Protein AF-A0A944HRE0-F1 (afdb_monomer)

pLDDT: mean 71.0, std 16.86, range [26.81, 96.88]

Structure (mmCIF, N/CA/C/O backbone):
data_AF-A0A944HRE0-F1
#
_entry.id   AF-A0A944HRE0-F1
#
loop_
_atom_site.group_PDB
_atom_site.id
_atom_site.type_symbol
_atom_site.label_atom_id
_atom_site.label_alt_id
_atom_site.label_comp_id
_atom_site.label_asym_id
_atom_site.label_entity_id
_atom_site.label_seq_id
_atom_site.pdbx_PDB_ins_code
_atom_site.Cartn_x
_atom_site.Cartn_y
_atom_site.Cartn_z
_atom_site.occupancy
_atom_site.B_iso_or_equiv
_atom_site.auth_seq_id
_atom_site.auth_comp_id
_atom_site.auth_asym_id
_atom_site.auth_atom_id
_atom_site.pdbx_PDB_model_num
ATOM 1 N N . MET A 1 1 ? 37.072 -4.466 -22.090 1.00 56.34 1 MET A N 1
ATOM 2 C CA . MET A 1 1 ? 36.553 -3.350 -21.270 1.00 56.34 1 MET A CA 1
ATOM 3 C C . MET A 1 1 ? 35.352 -2.729 -21.984 1.00 56.34 1 MET A C 1
ATOM 5 O O . MET A 1 1 ? 35.474 -1.641 -22.518 1.00 56.34 1 MET A O 1
ATOM 9 N N . GLY A 1 2 ? 34.233 -3.455 -22.086 1.00 72.38 2 GLY A N 1
ATOM 10 C CA . GLY A 1 2 ? 32.986 -2.942 -22.692 1.00 72.38 2 GLY A CA 1
ATOM 11 C C . GLY A 1 2 ? 31.788 -2.997 -21.738 1.00 72.38 2 GLY A C 1
ATOM 12 O O . GLY A 1 2 ? 30.702 -2.537 -22.056 1.00 72.38 2 GLY A O 1
ATOM 13 N N . ILE A 1 3 ? 31.982 -3.564 -20.543 1.00 83.62 3 ILE A N 1
ATOM 14 C CA . ILE A 1 3 ? 30.885 -3.816 -19.608 1.00 83.62 3 ILE A CA 1
ATOM 15 C C . ILE A 1 3 ? 30.462 -2.508 -18.929 1.00 83.62 3 ILE A C 1
ATOM 17 O O . ILE A 1 3 ? 29.269 -2.282 -18.754 1.00 83.62 3 ILE A O 1
ATOM 21 N N . GLU A 1 4 ? 31.402 -1.616 -18.587 1.00 89.75 4 GLU A N 1
ATOM 22 C CA . GLU A 1 4 ? 31.045 -0.321 -17.994 1.00 89.75 4 GLU A CA 1
ATOM 23 C C . GLU A 1 4 ? 30.346 0.603 -19.003 1.00 89.75 4 GLU A C 1
ATOM 25 O O . GLU A 1 4 ? 29.403 1.306 -18.646 1.00 89.75 4 GLU A O 1
ATOM 30 N N . SER A 1 5 ? 30.768 0.590 -20.271 1.00 90.12 5 SER A N 1
ATOM 31 C CA . SER A 1 5 ? 30.117 1.365 -21.333 1.00 90.12 5 SER A CA 1
ATOM 32 C C . SER A 1 5 ? 28.706 0.852 -21.629 1.00 90.12 5 SER A C 1
ATOM 34 O O . SER A 1 5 ? 27.784 1.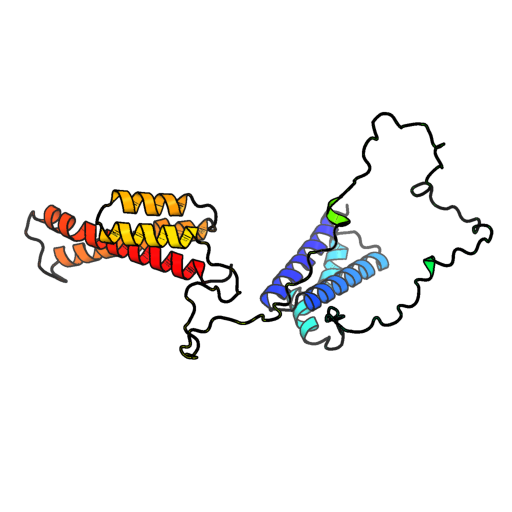661 -21.739 1.00 90.12 5 SER A O 1
ATOM 36 N N . ASP A 1 6 ? 28.502 -0.467 -21.665 1.00 92.69 6 ASP A N 1
ATOM 37 C CA . ASP A 1 6 ? 27.172 -1.064 -21.827 1.00 92.69 6 ASP A CA 1
ATOM 38 C C . ASP A 1 6 ? 26.239 -0.750 -20.642 1.00 92.69 6 ASP A C 1
ATOM 40 O O . ASP A 1 6 ? 25.051 -0.476 -20.843 1.00 92.69 6 ASP A O 1
ATOM 44 N N . GLN A 1 7 ? 26.765 -0.712 -19.410 1.00 94.94 7 GLN A N 1
ATOM 45 C CA . GLN A 1 7 ? 25.994 -0.312 -18.225 1.00 94.94 7 GLN A CA 1
ATOM 46 C C . GLN A 1 7 ? 25.493 1.133 -18.319 1.00 94.94 7 GLN A C 1
ATOM 48 O O . GLN A 1 7 ? 24.333 1.393 -18.007 1.00 94.94 7 GLN A O 1
ATOM 53 N N . LEU A 1 8 ? 26.314 2.068 -18.814 1.00 94.56 8 LEU A N 1
ATOM 54 C CA . LEU A 1 8 ? 25.897 3.465 -18.987 1.00 94.56 8 LEU A CA 1
ATOM 55 C C . LEU A 1 8 ? 24.723 3.604 -19.966 1.00 94.56 8 LEU A C 1
ATOM 57 O O . LEU A 1 8 ? 23.789 4.371 -19.712 1.00 94.56 8 LEU A O 1
ATOM 61 N N . VAL A 1 9 ? 24.744 2.848 -21.069 1.00 94.88 9 VAL A N 1
ATOM 62 C CA . VAL A 1 9 ? 23.642 2.824 -22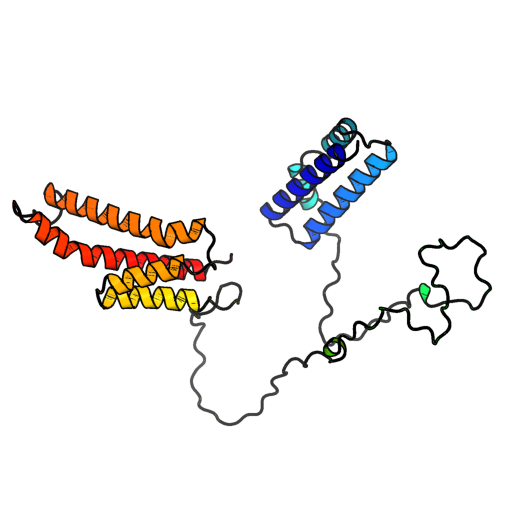.043 1.00 94.88 9 VAL A CA 1
ATOM 63 C C . VAL A 1 9 ? 22.388 2.218 -21.419 1.00 94.88 9 VAL A C 1
ATOM 65 O O . VAL A 1 9 ? 21.299 2.783 -21.551 1.00 94.88 9 VAL A O 1
ATOM 68 N N . TYR A 1 10 ? 22.531 1.095 -20.712 1.00 95.69 10 TYR A N 1
ATOM 69 C CA . TYR A 1 10 ? 21.418 0.437 -20.033 1.00 95.69 10 TYR A CA 1
ATOM 70 C C . TYR A 1 10 ? 20.755 1.357 -18.997 1.00 95.69 10 TYR A C 1
ATOM 72 O O . TYR A 1 10 ? 19.535 1.529 -19.017 1.00 95.69 10 TYR A O 1
ATOM 80 N N . ASP A 1 11 ? 21.545 2.029 -18.159 1.00 96.88 11 ASP A N 1
ATOM 81 C CA . ASP A 1 11 ? 21.055 2.963 -17.140 1.00 96.88 11 ASP A CA 1
ATOM 82 C C . ASP A 1 11 ? 20.350 4.184 -17.744 1.00 96.88 11 ASP A C 1
ATOM 84 O O . ASP A 1 11 ? 19.403 4.729 -17.163 1.00 96.88 11 ASP A O 1
ATOM 88 N N . TYR A 1 12 ? 20.810 4.655 -18.905 1.00 96.88 12 TYR A N 1
ATOM 89 C CA . TYR A 1 12 ? 20.137 5.723 -19.639 1.00 96.88 12 TYR A CA 1
ATOM 90 C C . TYR A 1 12 ? 18.779 5.248 -20.174 1.00 96.88 12 TYR A C 1
ATOM 92 O O . TYR A 1 12 ? 17.755 5.878 -19.899 1.00 96.88 12 TYR A O 1
ATOM 100 N N . LEU A 1 13 ? 18.740 4.107 -20.872 1.00 96.31 13 LEU A N 1
ATOM 101 C CA . LEU A 1 13 ? 17.510 3.555 -21.450 1.00 96.31 13 LEU A CA 1
ATOM 102 C C . LEU A 1 13 ? 16.485 3.143 -20.382 1.00 96.31 13 LEU A C 1
ATOM 104 O O . LEU A 1 13 ? 15.291 3.371 -20.580 1.00 96.31 13 LEU A O 1
ATOM 108 N N . SER A 1 14 ? 16.926 2.610 -19.237 1.00 95.56 14 SER A N 1
ATOM 109 C CA . SER A 1 14 ? 16.044 2.302 -18.103 1.00 95.56 14 SER A CA 1
ATOM 110 C C . SER A 1 14 ? 15.375 3.572 -17.573 1.00 95.56 14 SER A C 1
ATOM 112 O O . SER A 1 14 ? 14.155 3.612 -17.424 1.00 95.56 14 SER A O 1
ATOM 114 N N . ARG A 1 15 ? 16.143 4.659 -17.387 1.00 96.38 15 ARG A N 1
ATOM 115 C CA . ARG A 1 15 ? 15.594 5.956 -16.956 1.00 96.38 15 ARG A CA 1
ATOM 116 C C . ARG A 1 15 ? 14.608 6.544 -17.963 1.00 96.38 15 ARG A C 1
ATOM 118 O O . ARG A 1 15 ? 13.575 7.072 -17.549 1.00 96.38 15 ARG A O 1
ATOM 125 N N . VAL A 1 16 ? 14.891 6.435 -19.263 1.00 96.00 16 VAL A N 1
ATOM 126 C CA . VAL A 1 16 ? 13.953 6.830 -20.330 1.00 96.00 16 VAL A CA 1
ATOM 127 C C . VAL A 1 16 ? 12.665 6.005 -20.247 1.00 96.00 16 VAL A C 1
ATOM 129 O O . VAL A 1 16 ? 11.574 6.569 -20.318 1.00 96.00 16 VAL A O 1
ATOM 132 N N . GLY A 1 17 ? 12.771 4.689 -20.046 1.00 92.69 17 GLY A N 1
ATOM 133 C CA . GLY A 1 17 ? 11.627 3.792 -19.879 1.00 92.69 17 GLY A CA 1
ATOM 134 C C . GLY A 1 17 ? 10.740 4.166 -18.686 1.00 92.69 17 GLY A C 1
ATOM 135 O O . GLY A 1 17 ? 9.519 4.277 -18.839 1.00 92.69 17 GLY A O 1
ATOM 136 N N . ASP A 1 18 ? 11.347 4.445 -17.532 1.00 94.31 18 ASP A N 1
ATOM 137 C CA . ASP A 1 18 ? 10.643 4.840 -16.305 1.00 94.31 18 ASP A CA 1
ATOM 138 C C . ASP A 1 18 ? 9.970 6.215 -16.429 1.00 94.31 18 ASP A C 1
ATOM 140 O O . ASP A 1 18 ? 8.868 6.440 -15.919 1.00 94.31 18 ASP A O 1
ATOM 144 N N . LEU A 1 19 ? 10.621 7.168 -17.103 1.00 95.06 19 LEU A N 1
ATOM 145 C CA . LEU A 1 19 ? 10.047 8.487 -17.387 1.00 95.06 19 LEU A CA 1
ATOM 146 C C . LEU A 1 19 ? 8.900 8.396 -18.393 1.00 95.06 19 LEU A C 1
ATOM 148 O O . LEU A 1 19 ? 7.867 9.040 -18.200 1.00 95.06 19 LEU A O 1
ATOM 152 N N . ALA A 1 20 ? 9.038 7.557 -19.420 1.00 92.00 20 ALA A N 1
ATOM 153 C CA . ALA A 1 20 ? 7.978 7.322 -20.388 1.00 92.00 20 ALA A CA 1
ATOM 154 C C . ALA A 1 20 ? 6.729 6.716 -19.726 1.00 92.00 20 ALA A C 1
ATOM 156 O O . ALA A 1 20 ? 5.606 7.132 -20.020 1.00 92.00 20 ALA A O 1
ATOM 157 N N . GLN A 1 21 ? 6.923 5.791 -18.780 1.00 89.50 21 GLN A N 1
ATOM 158 C CA . GLN A 1 21 ? 5.833 5.177 -18.024 1.00 89.50 21 GLN A CA 1
ATOM 159 C C . GLN A 1 21 ? 5.155 6.166 -17.065 1.00 89.50 21 GLN A C 1
ATOM 161 O O . GLN A 1 21 ? 3.928 6.235 -17.031 1.00 89.50 21 GLN A O 1
ATOM 166 N N . ARG A 1 22 ? 5.926 6.997 -16.348 1.00 92.88 22 ARG A N 1
ATOM 167 C CA . ARG A 1 22 ? 5.374 8.065 -15.488 1.00 92.88 22 ARG A CA 1
ATOM 168 C C . ARG A 1 22 ? 4.574 9.112 -16.263 1.00 92.88 22 ARG A C 1
ATOM 170 O O . ARG A 1 22 ? 3.646 9.695 -15.714 1.00 92.88 22 ARG A O 1
ATOM 177 N N . ARG A 1 23 ? 4.911 9.337 -17.533 1.00 87.38 23 ARG A N 1
ATOM 178 C CA . ARG A 1 23 ? 4.217 10.272 -18.433 1.00 87.38 23 ARG A CA 1
ATOM 179 C C . ARG A 1 23 ? 3.060 9.644 -19.217 1.00 87.38 23 ARG A C 1
ATOM 181 O O . ARG A 1 23 ? 2.511 10.307 -20.094 1.00 87.38 23 ARG A O 1
ATOM 188 N N . ALA A 1 24 ? 2.687 8.402 -18.893 1.00 87.56 24 ALA A N 1
ATOM 189 C CA . ALA A 1 24 ? 1.576 7.668 -19.500 1.00 87.56 24 ALA A CA 1
ATOM 190 C C . ALA A 1 24 ? 1.646 7.569 -21.040 1.00 87.56 24 ALA A C 1
ATOM 192 O O . ALA A 1 24 ? 0.620 7.618 -21.719 1.00 87.56 24 ALA A O 1
ATOM 193 N N . LEU A 1 25 ? 2.852 7.426 -21.606 1.00 86.56 25 LEU A N 1
ATOM 194 C CA . LEU A 1 25 ? 3.008 7.082 -23.024 1.00 86.56 25 LEU A CA 1
ATOM 195 C C . LEU A 1 25 ? 2.422 5.693 -23.300 1.00 86.56 25 LEU A C 1
ATOM 197 O O . LEU A 1 25 ? 2.523 4.788 -22.468 1.00 86.56 25 LEU A O 1
ATOM 201 N N . THR A 1 26 ? 1.840 5.509 -24.487 1.00 88.75 26 THR A N 1
ATOM 202 C CA . THR A 1 26 ? 1.346 4.190 -24.898 1.00 88.75 26 THR A CA 1
ATOM 203 C C . THR A 1 26 ? 2.510 3.194 -24.979 1.00 88.75 26 THR A C 1
ATOM 205 O O . THR A 1 26 ? 3.661 3.569 -25.229 1.00 88.75 26 THR A O 1
ATOM 208 N N . SER A 1 27 ? 2.238 1.897 -24.798 1.00 83.00 27 SER A N 1
ATOM 209 C CA . SER A 1 27 ? 3.280 0.865 -24.923 1.00 83.00 27 SER A CA 1
ATOM 210 C C . SER A 1 27 ? 3.966 0.886 -26.294 1.00 83.00 27 SER A C 1
ATOM 212 O O . SER A 1 27 ? 5.179 0.688 -26.362 1.00 83.00 27 SER A O 1
ATOM 214 N N . GLY A 1 28 ? 3.211 1.167 -27.363 1.00 86.12 28 GLY A N 1
ATOM 215 C CA . GLY A 1 28 ? 3.739 1.270 -28.723 1.00 86.12 28 GLY A CA 1
ATOM 216 C C . GLY A 1 28 ? 4.693 2.453 -28.891 1.00 86.12 28 GLY A C 1
ATOM 217 O O . GLY A 1 28 ? 5.795 2.282 -29.410 1.00 86.12 28 GLY A O 1
ATOM 218 N N . ASP A 1 29 ? 4.323 3.628 -28.382 1.00 86.88 29 ASP A N 1
ATOM 219 C CA . ASP A 1 29 ? 5.159 4.830 -28.499 1.00 86.88 29 ASP A CA 1
ATOM 220 C C . ASP A 1 29 ? 6.421 4.731 -27.647 1.00 86.88 29 ASP A C 1
ATOM 222 O O . ASP A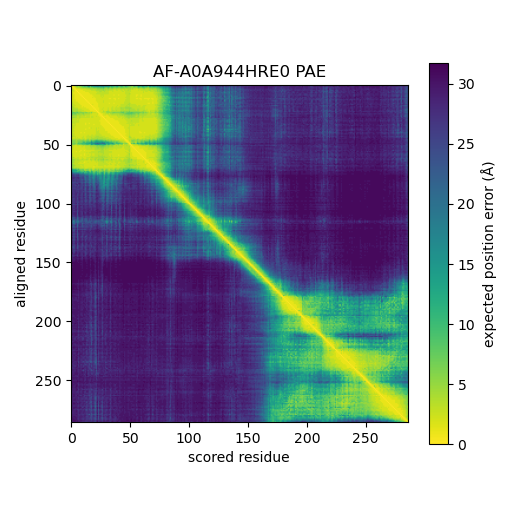 1 29 ? 7.508 5.090 -28.099 1.00 86.88 29 ASP A O 1
ATOM 226 N N . ARG A 1 30 ? 6.310 4.149 -26.448 1.00 90.69 30 ARG A N 1
ATOM 227 C CA . ARG A 1 30 ? 7.469 3.849 -25.600 1.00 90.69 30 ARG A CA 1
ATOM 228 C C . ARG A 1 30 ? 8.440 2.895 -26.296 1.00 90.69 30 ARG A C 1
ATOM 230 O O . ARG A 1 30 ? 9.642 3.145 -26.279 1.00 90.69 30 ARG A O 1
ATOM 237 N N . MET A 1 31 ? 7.938 1.833 -26.930 1.00 89.88 31 MET A N 1
ATOM 238 C CA . MET A 1 31 ? 8.784 0.880 -27.655 1.00 89.88 31 MET A CA 1
ATOM 239 C C . MET A 1 31 ? 9.502 1.550 -28.831 1.00 89.88 31 MET A C 1
ATOM 241 O O . M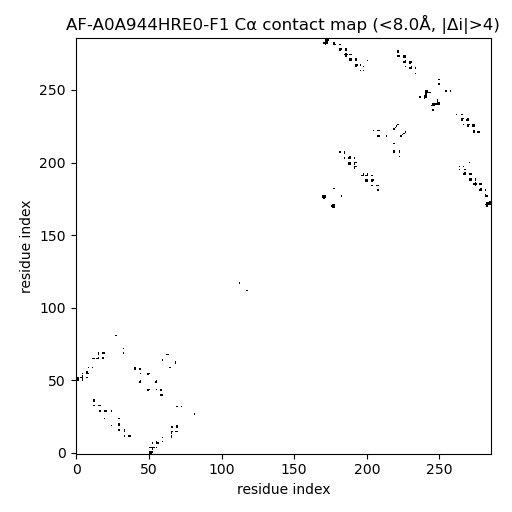ET A 1 31 ? 10.710 1.386 -28.992 1.00 89.88 31 MET A O 1
ATOM 245 N N . ARG A 1 32 ? 8.785 2.357 -29.622 1.00 90.12 32 ARG A N 1
ATOM 246 C CA . ARG A 1 32 ? 9.375 3.117 -30.736 1.00 90.12 32 ARG A CA 1
ATOM 247 C C . ARG A 1 32 ? 10.449 4.083 -30.257 1.00 90.12 32 ARG A C 1
ATOM 249 O O . ARG A 1 32 ? 11.513 4.144 -30.865 1.00 90.12 32 ARG A O 1
ATOM 256 N N . LEU A 1 33 ? 10.185 4.810 -29.172 1.00 92.50 33 LEU A N 1
ATOM 257 C CA . LEU A 1 33 ? 11.135 5.748 -28.581 1.00 92.50 33 LEU A CA 1
ATOM 258 C C . LEU A 1 33 ? 12.424 5.039 -28.152 1.00 92.50 33 LEU A C 1
ATOM 260 O O . LEU A 1 33 ? 13.511 5.449 -28.552 1.00 92.50 33 LEU A O 1
ATOM 264 N N . VAL A 1 34 ? 12.303 3.954 -27.384 1.00 93.94 34 VAL A N 1
ATOM 265 C CA . VAL A 1 34 ? 13.460 3.184 -26.906 1.00 93.94 34 VAL A CA 1
ATOM 266 C C . VAL A 1 34 ? 14.218 2.554 -28.073 1.00 93.94 34 VAL A C 1
ATOM 268 O O . VAL A 1 34 ? 15.442 2.640 -28.111 1.00 93.94 34 VAL A O 1
ATOM 271 N N . SER A 1 35 ? 13.518 1.975 -29.056 1.00 93.25 35 SER A N 1
ATOM 272 C CA . SER A 1 35 ? 14.154 1.395 -30.244 1.00 93.25 35 SER A CA 1
ATOM 273 C C . SER A 1 35 ? 14.924 2.448 -31.037 1.00 93.25 35 SER A C 1
ATOM 275 O O . SER A 1 35 ? 16.061 2.201 -31.425 1.00 93.25 35 SER A O 1
ATOM 277 N N . ARG A 1 36 ? 14.339 3.635 -31.238 1.00 94.12 36 ARG A N 1
ATOM 278 C CA . ARG A 1 36 ? 14.983 4.748 -31.944 1.00 94.12 36 ARG A CA 1
ATOM 279 C C . ARG A 1 36 ? 16.246 5.210 -31.220 1.00 94.12 36 ARG A C 1
ATOM 281 O O . ARG A 1 36 ? 17.285 5.346 -31.855 1.00 94.12 36 ARG A O 1
ATOM 288 N N . LEU A 1 37 ? 16.168 5.408 -29.901 1.00 95.25 37 LEU A N 1
ATOM 289 C CA . LEU A 1 37 ? 17.317 5.806 -29.083 1.00 95.25 37 LEU A CA 1
ATOM 290 C C . LEU A 1 37 ? 18.411 4.737 -29.082 1.00 95.25 37 LEU A C 1
ATOM 292 O O . LEU A 1 37 ? 19.582 5.070 -29.223 1.00 95.25 37 LEU A O 1
ATOM 296 N N . ARG A 1 38 ? 18.045 3.455 -28.989 1.00 94.69 38 ARG A N 1
ATOM 297 C CA . ARG A 1 38 ? 19.005 2.347 -29.052 1.00 94.69 38 ARG A CA 1
ATOM 298 C C . ARG A 1 38 ? 19.734 2.310 -30.394 1.00 94.69 38 ARG A C 1
ATOM 300 O O . ARG A 1 38 ? 20.956 2.214 -30.406 1.00 94.69 38 ARG A O 1
ATOM 307 N N . THR A 1 39 ? 19.006 2.412 -31.508 1.00 95.25 39 THR A N 1
ATOM 308 C CA . THR A 1 39 ? 19.606 2.449 -32.849 1.00 95.25 39 THR A CA 1
ATOM 309 C C . THR A 1 39 ? 20.510 3.666 -33.023 1.00 95.25 39 THR A C 1
ATOM 311 O O . THR A 1 39 ? 21.585 3.543 -33.596 1.00 95.25 39 THR A O 1
ATOM 314 N N . GLU A 1 40 ? 20.110 4.827 -32.507 1.00 94.25 40 GLU A N 1
ATOM 315 C CA . GLU A 1 40 ? 20.906 6.053 -32.587 1.00 94.25 40 GLU A CA 1
ATOM 316 C C . GLU A 1 40 ? 22.212 5.964 -31.783 1.00 94.25 40 GLU A C 1
ATOM 318 O O . GLU A 1 40 ? 23.268 6.344 -32.291 1.00 94.25 40 GLU A O 1
ATOM 323 N N . ILE A 1 41 ? 22.159 5.426 -30.560 1.00 94.25 41 ILE A N 1
ATOM 324 C CA . ILE A 1 41 ? 23.344 5.209 -29.717 1.00 94.25 41 ILE A CA 1
ATOM 325 C C . ILE A 1 41 ? 24.296 4.220 -30.393 1.00 94.25 41 ILE A C 1
ATOM 327 O O . ILE A 1 41 ? 25.483 4.515 -30.519 1.00 94.25 41 ILE A O 1
ATOM 331 N N . GLU A 1 42 ? 23.784 3.086 -30.880 1.00 93.00 42 GLU A N 1
ATOM 332 C CA . GLU A 1 42 ? 24.608 2.078 -31.557 1.00 93.00 42 GLU A CA 1
ATOM 333 C C . GLU A 1 42 ? 25.248 2.639 -32.831 1.00 93.00 42 GLU A C 1
ATOM 335 O O . GLU A 1 42 ? 26.436 2.444 -33.080 1.00 93.00 42 GLU A O 1
ATOM 340 N N . ARG A 1 43 ? 24.485 3.415 -33.608 1.00 93.69 43 ARG A N 1
ATOM 341 C CA . ARG A 1 43 ? 24.975 4.088 -34.813 1.00 93.69 43 ARG A CA 1
ATOM 342 C C . ARG A 1 43 ? 26.144 5.018 -34.488 1.00 93.69 43 ARG A C 1
ATOM 344 O O . ARG A 1 43 ? 27.182 4.899 -35.132 1.00 93.69 43 ARG A O 1
ATOM 351 N N . ARG A 1 44 ? 26.016 5.885 -33.476 1.00 93.31 44 ARG A N 1
ATOM 352 C CA . ARG A 1 44 ? 27.103 6.791 -33.050 1.00 93.31 44 ARG A CA 1
ATOM 353 C C . ARG A 1 44 ? 28.312 6.032 -32.505 1.00 93.31 44 ARG A C 1
ATOM 355 O O . ARG A 1 44 ? 29.447 6.366 -32.839 1.00 93.31 44 ARG A O 1
ATOM 362 N N . ARG A 1 45 ? 28.071 4.970 -31.730 1.00 91.44 45 ARG A N 1
ATOM 363 C CA . ARG A 1 45 ? 29.127 4.107 -31.188 1.00 91.44 45 ARG A CA 1
ATOM 364 C C . ARG A 1 45 ? 29.930 3.434 -32.302 1.00 91.44 45 ARG A C 1
ATOM 366 O O . ARG A 1 45 ? 31.158 3.483 -32.278 1.00 91.44 45 ARG A O 1
ATOM 373 N N . SER A 1 46 ? 29.239 2.906 -33.313 1.00 89.94 46 SER A N 1
ATOM 374 C CA . SER A 1 46 ? 29.861 2.282 -34.485 1.00 89.94 46 SER A CA 1
ATOM 375 C C . SER A 1 46 ? 30.624 3.274 -35.370 1.00 89.94 46 SER A C 1
ATOM 377 O O . SER A 1 46 ? 31.699 2.940 -35.858 1.00 89.94 46 SER A O 1
ATOM 379 N N . SER A 1 47 ? 30.122 4.504 -35.550 1.00 86.06 47 SER A N 1
ATOM 380 C CA . SER A 1 47 ? 30.785 5.508 -36.392 1.00 86.06 47 SER A CA 1
ATOM 381 C C . SER A 1 47 ? 32.050 6.088 -35.761 1.00 86.06 47 SER A C 1
ATOM 383 O O . SER A 1 47 ? 32.968 6.471 -36.478 1.00 86.06 47 SER A O 1
ATOM 385 N N . GLU A 1 48 ? 32.099 6.166 -34.429 1.00 78.88 48 GLU A N 1
ATOM 386 C CA . GLU A 1 48 ? 33.228 6.736 -33.683 1.00 78.88 48 GLU A CA 1
ATOM 387 C C . GLU A 1 48 ? 34.212 5.677 -33.151 1.00 78.88 48 GLU A C 1
ATOM 389 O O . GLU A 1 48 ? 35.247 6.045 -32.597 1.00 78.88 48 GLU A O 1
ATOM 394 N N . GLY A 1 49 ? 33.917 4.375 -33.293 1.00 76.81 49 GLY A N 1
ATOM 395 C CA . GLY A 1 49 ? 34.713 3.300 -32.676 1.00 76.81 49 GLY A CA 1
ATOM 396 C C . GLY A 1 49 ? 34.760 3.415 -31.145 1.00 76.81 49 GLY A C 1
ATOM 397 O O . GLY A 1 49 ? 35.793 3.189 -30.515 1.00 76.81 49 GLY A O 1
ATOM 398 N N . ALA A 1 50 ? 33.655 3.871 -30.553 1.00 73.00 50 ALA A N 1
ATOM 399 C CA . ALA A 1 50 ? 33.599 4.465 -29.222 1.00 73.00 50 ALA A CA 1
ATOM 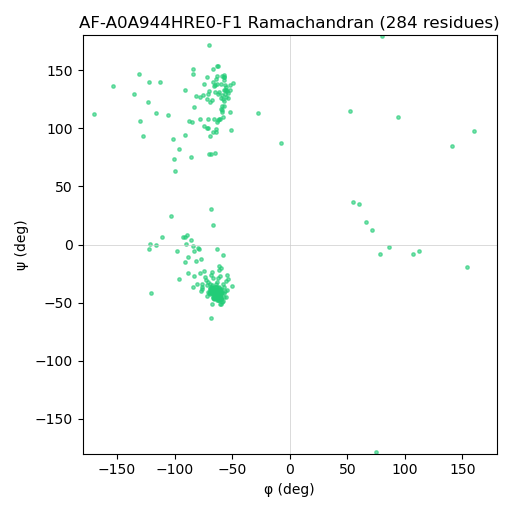400 C C . ALA A 1 50 ? 33.109 3.488 -28.137 1.00 73.00 50 ALA A C 1
ATOM 402 O O . ALA A 1 50 ? 32.102 3.734 -27.479 1.00 73.00 50 ALA A O 1
ATOM 403 N N . ASP A 1 51 ? 33.848 2.405 -27.889 1.00 80.44 51 ASP A N 1
ATOM 404 C CA . ASP A 1 51 ? 33.463 1.408 -26.870 1.00 80.44 51 ASP A CA 1
ATOM 405 C C . ASP A 1 51 ? 33.903 1.773 -25.440 1.00 80.44 51 ASP A C 1
ATOM 407 O O . ASP A 1 51 ? 33.623 1.048 -24.483 1.00 80.44 51 ASP A O 1
ATOM 411 N N . THR A 1 52 ? 34.588 2.910 -25.268 1.00 88.81 52 THR A N 1
ATOM 412 C CA . THR A 1 52 ? 35.066 3.367 -23.955 1.00 88.81 52 THR A CA 1
ATOM 413 C C . THR A 1 52 ? 33.978 4.125 -23.176 1.00 88.81 52 THR A C 1
ATOM 415 O O . THR A 1 52 ? 33.196 4.867 -23.777 1.00 88.81 52 THR A O 1
ATOM 418 N N . PRO A 1 53 ? 33.943 4.029 -21.831 1.00 90.94 53 PRO A N 1
ATOM 419 C CA . PRO A 1 53 ? 32.918 4.688 -21.012 1.00 90.94 53 PRO A CA 1
ATOM 420 C C . PRO A 1 53 ? 32.823 6.207 -21.219 1.00 90.94 53 PRO A C 1
ATOM 422 O O . PRO A 1 53 ? 31.724 6.746 -21.313 1.00 90.94 53 PRO A O 1
ATOM 425 N N . ASN A 1 54 ? 33.961 6.898 -21.360 1.00 91.62 54 ASN A N 1
ATOM 426 C CA . ASN A 1 54 ? 33.992 8.350 -21.582 1.00 91.62 54 ASN A CA 1
ATOM 427 C C . ASN A 1 54 ? 33.403 8.751 -22.942 1.00 91.62 54 ASN A C 1
ATOM 429 O O . ASN A 1 54 ? 32.732 9.778 -23.047 1.00 91.62 54 ASN A O 1
ATOM 433 N N . ALA A 1 55 ? 33.631 7.946 -23.983 1.00 90.50 55 ALA A N 1
ATOM 434 C CA . ALA A 1 55 ? 33.085 8.221 -25.306 1.00 90.50 55 ALA A CA 1
ATOM 435 C C . ALA A 1 55 ? 31.561 8.015 -25.327 1.00 90.50 55 ALA A C 1
ATOM 437 O O . ALA A 1 55 ? 30.833 8.875 -25.820 1.00 90.50 55 ALA A O 1
ATOM 438 N N . VAL A 1 56 ? 31.068 6.950 -24.681 1.00 91.88 56 VAL A N 1
ATOM 439 C CA . VAL A 1 56 ? 29.626 6.736 -24.475 1.00 91.88 56 VAL A CA 1
ATOM 440 C C . VAL A 1 56 ? 29.008 7.861 -23.646 1.00 91.88 56 VAL A C 1
ATOM 442 O O . VAL A 1 56 ? 27.940 8.352 -23.995 1.00 91.88 56 VAL A O 1
ATOM 445 N N . GLN A 1 57 ? 29.677 8.336 -22.592 1.00 92.19 57 GLN A N 1
ATOM 446 C CA . GLN A 1 57 ? 29.169 9.445 -21.783 1.00 92.19 57 GLN A CA 1
ATOM 447 C C . GLN A 1 57 ? 29.012 10.736 -22.600 1.00 92.19 57 GLN A C 1
ATOM 449 O O . GLN A 1 57 ? 28.022 11.445 -22.424 1.00 92.19 57 GLN A O 1
ATOM 454 N N . ARG A 1 58 ? 29.933 11.013 -23.532 1.00 91.69 58 ARG A N 1
ATOM 455 C CA . ARG A 1 58 ? 29.819 12.135 -24.475 1.00 91.69 58 ARG A CA 1
ATOM 456 C C . ARG A 1 58 ? 28.649 11.948 -25.443 1.00 91.69 58 ARG A C 1
ATOM 458 O O . ARG A 1 58 ? 27.843 12.858 -25.587 1.00 91.69 58 ARG A O 1
ATOM 465 N N . ILE A 1 59 ? 28.501 10.755 -26.026 1.00 93.50 59 ILE A N 1
ATOM 466 C CA . ILE A 1 59 ? 27.365 10.423 -26.903 1.00 93.50 59 ILE A CA 1
ATOM 467 C C . ILE A 1 59 ? 26.029 10.624 -26.170 1.00 93.50 59 ILE A C 1
ATOM 469 O O . ILE A 1 59 ? 25.103 11.210 -26.726 1.00 93.50 59 ILE A O 1
ATOM 473 N N . LEU A 1 60 ? 25.922 10.159 -24.921 1.00 93.88 60 LEU A N 1
ATOM 474 C CA . LEU A 1 60 ? 24.719 10.323 -24.101 1.00 93.88 60 LEU A CA 1
ATOM 475 C C . LEU A 1 60 ? 24.474 11.788 -23.713 1.00 93.88 60 LEU A C 1
ATOM 477 O O . LEU A 1 60 ? 23.322 12.208 -23.661 1.00 93.88 60 LEU A O 1
ATOM 481 N N . ALA A 1 61 ? 25.529 12.572 -23.472 1.00 93.00 61 ALA A N 1
ATOM 482 C CA . ALA A 1 61 ? 25.408 14.008 -23.227 1.00 93.00 61 ALA A CA 1
ATOM 483 C C . ALA A 1 61 ? 24.875 14.751 -24.465 1.00 93.00 61 ALA A C 1
ATOM 485 O O . ALA A 1 61 ? 23.989 15.592 -24.330 1.00 93.00 61 ALA A O 1
ATOM 486 N N . ASP A 1 62 ? 25.332 14.382 -25.665 1.00 93.38 62 ASP A N 1
ATOM 487 C CA . ASP A 1 62 ? 24.861 14.956 -26.932 1.00 93.38 62 ASP A CA 1
ATOM 488 C C . ASP A 1 62 ? 23.406 14.581 -27.258 1.00 93.38 62 ASP A C 1
ATOM 490 O O . ASP A 1 62 ? 22.724 15.298 -27.991 1.00 93.38 62 ASP A O 1
ATOM 494 N N . LEU A 1 63 ? 22.922 13.442 -26.751 1.00 90.00 63 LEU A N 1
ATOM 495 C CA . LEU A 1 63 ? 21.516 13.034 -26.862 1.00 90.00 63 LEU A CA 1
ATOM 496 C C . LEU A 1 63 ? 20.596 13.784 -25.889 1.00 90.00 63 LEU A C 1
ATOM 498 O O . LEU A 1 63 ? 19.375 13.729 -26.043 1.00 90.00 63 LEU A O 1
ATOM 502 N N . GLY A 1 64 ? 21.167 14.498 -24.919 1.00 92.62 64 GLY A N 1
ATOM 503 C CA . GLY A 1 64 ? 20.430 15.231 -23.902 1.00 92.62 64 GLY A CA 1
ATOM 504 C C . GLY A 1 64 ? 19.929 14.347 -22.762 1.00 92.62 64 GLY A C 1
ATOM 505 O O . GLY A 1 64 ? 20.142 13.129 -22.700 1.00 92.62 64 GLY A O 1
ATOM 506 N N . SER A 1 65 ? 19.255 14.980 -21.806 1.00 93.56 65 SER A N 1
ATOM 507 C CA . SER A 1 65 ? 18.757 14.281 -20.625 1.00 93.56 65 SER A CA 1
ATOM 508 C C . SER A 1 65 ? 17.653 13.268 -20.985 1.00 93.56 65 SER A C 1
ATOM 510 O O . SER A 1 65 ? 16.886 13.486 -21.928 1.00 93.56 65 SER A O 1
ATOM 512 N N . PRO A 1 66 ? 17.495 12.173 -20.210 1.00 93.88 66 PRO A N 1
ATOM 513 C CA . PRO A 1 66 ? 16.404 11.217 -20.416 1.00 93.88 66 PRO A CA 1
ATOM 514 C C . PRO A 1 66 ? 15.010 11.865 -20.446 1.00 93.88 66 PRO A C 1
ATOM 516 O O . PRO A 1 66 ? 14.105 11.370 -21.114 1.00 93.88 66 PRO A O 1
ATOM 519 N N . ASP A 1 67 ? 14.829 12.972 -19.723 1.00 91.88 67 ASP A N 1
ATOM 520 C CA . ASP A 1 67 ? 13.572 13.715 -19.664 1.00 91.88 67 ASP A CA 1
ATOM 521 C C . ASP A 1 67 ? 13.282 14.476 -20.966 1.00 91.88 67 ASP A C 1
ATOM 523 O O . ASP A 1 67 ? 12.173 14.386 -21.498 1.00 91.88 67 ASP A O 1
ATOM 527 N N . GLU A 1 68 ? 14.291 15.146 -21.529 1.00 90.12 68 GLU A N 1
ATOM 528 C CA . GLU A 1 68 ? 14.208 15.834 -22.823 1.00 90.12 68 GLU A CA 1
ATOM 529 C C . GLU A 1 68 ? 13.947 14.852 -23.966 1.00 90.12 68 GLU A C 1
ATOM 531 O O . GLU A 1 68 ? 13.093 15.118 -24.813 1.00 90.12 68 GLU A O 1
ATOM 536 N N . ALA A 1 69 ? 14.589 13.679 -23.945 1.00 87.88 69 ALA A N 1
ATOM 537 C CA . ALA A 1 69 ? 14.367 12.626 -24.935 1.00 87.88 69 ALA A CA 1
ATOM 538 C C . ALA A 1 69 ? 12.900 12.149 -24.960 1.00 87.88 69 ALA A C 1
ATOM 540 O O . ALA A 1 69 ? 12.320 11.936 -26.028 1.00 87.88 69 ALA A O 1
ATOM 541 N N . VAL A 1 70 ? 12.263 12.035 -23.788 1.00 89.75 70 VAL A N 1
ATOM 542 C CA . VAL A 1 70 ? 10.838 11.679 -23.670 1.00 89.75 70 VAL A CA 1
ATOM 543 C C . VAL A 1 70 ? 9.929 12.864 -24.023 1.00 89.75 70 VAL A C 1
ATOM 545 O O . VAL A 1 70 ? 8.873 12.669 -24.624 1.00 89.75 70 VAL A O 1
ATOM 548 N N . SER A 1 71 ? 10.318 14.095 -23.676 1.00 85.38 71 SER A N 1
ATOM 549 C CA . SER A 1 71 ? 9.573 15.316 -24.021 1.00 85.38 71 SER A CA 1
ATOM 550 C C . SER A 1 71 ? 9.521 15.537 -25.537 1.00 85.38 71 SER A C 1
ATOM 552 O O . SER A 1 71 ? 8.451 15.806 -26.084 1.00 85.38 71 SER A O 1
ATOM 554 N N . GLY A 1 72 ? 10.648 15.351 -26.232 1.00 76.06 72 GLY A N 1
ATOM 555 C CA . GLY A 1 72 ? 10.746 15.464 -27.689 1.00 76.06 72 GLY A CA 1
ATOM 556 C C . GLY A 1 72 ? 9.892 14.430 -28.428 1.00 76.06 72 GLY A C 1
ATOM 557 O O . GLY A 1 72 ? 9.305 14.741 -29.462 1.00 76.06 72 GLY A O 1
ATOM 558 N N . ALA A 1 73 ? 9.725 13.234 -27.857 1.00 70.88 73 ALA A N 1
ATOM 559 C CA . ALA A 1 73 ? 8.867 12.189 -28.416 1.00 70.88 73 ALA A CA 1
ATOM 560 C C . ALA A 1 73 ? 7.371 12.551 -28.408 1.00 70.88 73 ALA A C 1
ATOM 562 O O . ALA A 1 73 ? 6.630 12.101 -29.274 1.00 70.88 73 ALA A O 1
ATOM 563 N N . ARG A 1 74 ? 6.919 13.383 -27.457 1.00 64.62 74 ARG A N 1
ATOM 564 C CA . ARG A 1 74 ? 5.531 13.880 -27.414 1.00 64.62 74 ARG A CA 1
ATOM 565 C C . ARG A 1 74 ? 5.264 14.943 -28.487 1.00 64.62 74 ARG A C 1
ATOM 567 O O . ARG A 1 74 ? 4.125 15.105 -28.911 1.00 64.62 74 ARG A O 1
ATOM 574 N N . LEU A 1 75 ? 6.304 15.671 -28.894 1.00 57.41 75 LEU A N 1
ATOM 575 C CA . LEU A 1 75 ? 6.239 16.736 -29.900 1.00 57.41 75 LEU A CA 1
ATOM 576 C C . LEU A 1 75 ? 6.439 16.210 -31.328 1.00 57.41 75 LEU A C 1
ATOM 578 O O . LEU A 1 75 ? 5.955 16.825 -32.273 1.00 57.41 75 LEU A O 1
ATOM 582 N N . GLY A 1 76 ? 7.113 15.069 -31.486 1.00 58.75 76 GLY A N 1
ATOM 583 C CA . GLY A 1 76 ? 7.360 14.435 -32.776 1.00 58.75 76 GLY A CA 1
ATOM 584 C C . GLY A 1 76 ? 6.936 12.973 -32.790 1.00 58.75 76 GLY A C 1
ATOM 585 O O . GLY A 1 76 ? 7.734 12.119 -32.412 1.00 58.75 76 GLY A O 1
ATOM 586 N N . ASP A 1 77 ? 5.701 12.719 -33.238 1.00 53.06 77 ASP A N 1
ATOM 587 C CA . ASP A 1 77 ? 5.273 11.595 -34.095 1.00 53.06 77 ASP A CA 1
ATOM 588 C C . ASP A 1 77 ? 3.750 11.377 -33.963 1.00 53.06 77 ASP A C 1
ATOM 590 O O . ASP A 1 77 ? 3.262 10.731 -33.041 1.00 53.06 77 ASP A O 1
ATOM 594 N N . SER A 1 78 ? 2.980 11.928 -34.905 1.00 51.91 78 SER A N 1
ATOM 595 C CA . SER A 1 78 ? 1.580 11.543 -35.161 1.00 51.91 78 SER A CA 1
ATOM 596 C C . SER A 1 78 ? 1.463 10.647 -36.407 1.00 51.91 78 SER A C 1
ATOM 598 O O . SER A 1 78 ? 0.424 10.634 -37.062 1.00 51.91 78 SER A O 1
ATOM 600 N N . GLY A 1 79 ? 2.527 9.931 -36.788 1.00 52.31 79 GLY A N 1
ATOM 601 C CA . GLY A 1 79 ? 2.675 9.358 -38.129 1.00 52.31 79 GLY A CA 1
ATOM 602 C C . GLY A 1 79 ? 2.854 7.843 -38.225 1.00 52.31 79 GLY A C 1
ATOM 603 O O . GLY A 1 79 ? 2.962 7.333 -39.336 1.00 52.31 79 GLY A O 1
ATOM 604 N N . GLY A 1 80 ? 2.868 7.091 -37.126 1.00 47.03 80 GLY A N 1
ATOM 605 C CA . GLY A 1 80 ? 3.003 5.632 -37.177 1.00 47.03 80 GLY A CA 1
ATOM 606 C C . GLY A 1 80 ? 1.674 4.900 -36.998 1.00 47.03 80 GLY A C 1
ATOM 607 O O . GLY A 1 80 ? 1.337 4.554 -35.863 1.00 47.03 80 GLY A O 1
ATOM 608 N N . ARG A 1 81 ? 0.940 4.587 -38.081 1.00 47.97 81 ARG A N 1
ATOM 609 C CA . ARG A 1 81 ? -0.164 3.603 -38.009 1.00 47.97 81 ARG A CA 1
ATOM 610 C C . ARG A 1 81 ? 0.396 2.275 -37.501 1.00 47.97 81 ARG A C 1
ATOM 612 O O . ARG A 1 81 ? 1.158 1.608 -38.196 1.00 47.97 81 ARG A O 1
ATOM 619 N N . VAL A 1 82 ? 0.032 1.910 -36.277 1.00 50.31 82 VAL A N 1
ATOM 620 C CA . VAL A 1 82 ? 0.195 0.543 -35.774 1.00 50.31 82 VAL A CA 1
ATOM 621 C C . VAL A 1 82 ? -0.741 -0.347 -36.603 1.00 50.31 82 VAL A C 1
ATOM 623 O O . VAL A 1 82 ? -1.876 0.071 -36.844 1.00 50.31 82 VAL A O 1
ATOM 626 N N . PRO A 1 83 ? -0.320 -1.539 -37.059 1.00 49.38 83 PRO A N 1
ATOM 627 C CA . PRO A 1 83 ? -1.257 -2.517 -37.596 1.00 49.38 83 PRO A CA 1
ATOM 628 C C . PRO A 1 83 ? -2.279 -2.857 -36.506 1.00 49.38 83 PRO A C 1
ATOM 630 O O . PRO A 1 83 ? -1.910 -3.397 -35.463 1.00 49.38 83 PRO A O 1
ATOM 633 N N . GLU A 1 84 ? -3.546 -2.496 -36.710 1.00 53.59 84 GLU A N 1
ATOM 634 C CA . GLU A 1 84 ? -4.610 -2.958 -35.822 1.00 53.59 84 GLU A CA 1
ATOM 635 C C . GLU A 1 84 ? -4.736 -4.485 -35.933 1.00 53.59 84 GLU A C 1
ATOM 637 O O . GLU A 1 84 ? -4.600 -5.036 -37.034 1.00 53.59 84 GLU A O 1
ATOM 642 N N . PRO A 1 85 ? -5.004 -5.187 -34.820 1.00 51.47 85 PRO A N 1
ATOM 643 C CA . PRO A 1 85 ? -5.353 -6.597 -34.875 1.00 51.47 85 PRO A CA 1
ATOM 644 C C . PRO A 1 85 ? -6.585 -6.789 -35.772 1.00 51.47 85 PRO A C 1
ATOM 646 O O . PRO A 1 85 ? -7.569 -6.053 -35.674 1.00 51.47 85 PRO A O 1
ATOM 649 N N . ARG A 1 86 ? -6.502 -7.772 -36.678 1.00 54.91 86 ARG A N 1
ATOM 650 C CA . ARG A 1 86 ? -7.573 -8.148 -37.613 1.00 54.91 86 ARG A CA 1
ATOM 651 C C . ARG A 1 86 ? -8.865 -8.416 -36.829 1.00 54.91 86 ARG A C 1
ATOM 653 O O . ARG A 1 86 ? -8.861 -9.242 -35.922 1.00 54.91 86 ARG A O 1
ATOM 660 N N . ARG A 1 87 ? -9.959 -7.742 -37.199 1.00 62.50 87 ARG 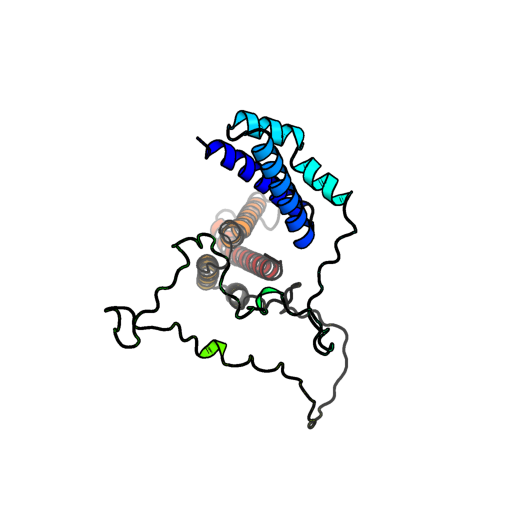A N 1
ATOM 661 C CA . ARG A 1 87 ? -11.308 -8.045 -36.695 1.00 62.50 87 ARG A CA 1
ATOM 662 C C . ARG A 1 87 ? -11.811 -9.335 -37.355 1.00 62.50 87 ARG A C 1
ATOM 664 O O . ARG A 1 87 ? -11.577 -9.542 -38.548 1.00 62.50 87 ARG A O 1
ATOM 671 N N . GLU A 1 88 ? -12.450 -10.211 -36.584 1.00 51.53 88 GLU A N 1
ATOM 672 C CA . GLU A 1 88 ? -13.041 -11.452 -37.102 1.00 51.53 88 GLU A CA 1
ATOM 673 C C . GLU A 1 88 ? -14.089 -11.128 -38.183 1.00 51.53 88 GLU A C 1
ATOM 675 O O . GLU A 1 88 ? -14.947 -10.272 -37.983 1.00 51.53 88 GLU A O 1
ATOM 680 N N . GLY A 1 89 ? -13.974 -11.772 -39.353 1.00 67.12 89 GLY A N 1
ATOM 681 C CA . GLY A 1 89 ? -14.891 -11.605 -40.493 1.00 67.12 89 GLY A CA 1
ATOM 682 C C . GLY A 1 89 ? -14.352 -10.826 -41.705 1.00 67.12 89 GLY A C 1
ATOM 683 O O . GLY A 1 89 ? -14.999 -10.820 -42.749 1.00 67.12 89 GLY A O 1
ATOM 684 N N . GLU A 1 90 ? -13.169 -10.207 -41.628 1.00 73.06 90 GLU A N 1
ATOM 685 C CA . GLU A 1 90 ? -12.589 -9.473 -42.767 1.00 73.06 90 GLU A CA 1
ATOM 686 C C . GLU A 1 90 ? -11.883 -10.426 -43.765 1.00 73.06 90 GLU A C 1
ATOM 688 O O . GLU A 1 90 ? -11.012 -11.201 -43.345 1.00 73.06 90 GLU A O 1
ATOM 693 N N . PRO A 1 91 ? -12.190 -10.387 -45.084 1.00 68.50 91 PRO A N 1
ATOM 694 C CA . PRO A 1 91 ? -11.543 -11.251 -46.072 1.00 68.50 91 PRO A CA 1
ATOM 695 C C . PRO A 1 91 ? -10.024 -11.036 -46.114 1.00 68.50 91 PRO A C 1
ATOM 697 O O . PRO A 1 91 ? -9.519 -9.910 -46.064 1.00 68.50 91 PRO A O 1
ATOM 700 N N . ALA A 1 92 ? -9.275 -12.139 -46.213 1.00 66.38 92 ALA A N 1
ATOM 701 C CA . ALA A 1 92 ? -7.821 -12.105 -46.272 1.00 66.38 92 ALA A CA 1
ATOM 702 C C . ALA A 1 92 ? -7.356 -11.297 -47.493 1.00 66.38 92 ALA A C 1
ATOM 704 O O . ALA A 1 92 ? -7.602 -11.676 -48.636 1.00 66.38 92 ALA A O 1
ATOM 705 N N . ARG A 1 93 ? -6.659 -10.179 -47.255 1.00 67.50 93 ARG A N 1
ATOM 706 C CA . ARG A 1 93 ? -5.903 -9.516 -48.322 1.00 67.50 93 ARG A CA 1
ATOM 707 C C . ARG A 1 93 ? -4.811 -10.474 -48.811 1.00 67.50 93 ARG A C 1
ATOM 709 O O . ARG A 1 93 ? -4.169 -11.094 -47.958 1.00 67.50 93 ARG A O 1
ATOM 716 N N . PRO A 1 94 ? -4.575 -10.580 -50.130 1.00 63.44 94 PRO A N 1
ATOM 717 C CA . PRO A 1 94 ? -3.468 -11.366 -50.652 1.00 63.44 94 PRO A CA 1
ATOM 718 C C . PRO A 1 94 ? -2.168 -10.801 -50.078 1.00 63.44 94 PRO A C 1
ATOM 720 O O . PRO A 1 94 ? -1.832 -9.633 -50.281 1.00 63.44 94 PRO A O 1
ATOM 723 N N . VAL A 1 95 ? -1.482 -11.616 -49.282 1.00 65.56 95 VAL A N 1
ATOM 724 C CA . VAL A 1 95 ? -0.130 -11.319 -48.814 1.00 65.56 95 VAL A CA 1
ATOM 725 C C . VAL A 1 95 ? 0.783 -11.578 -50.012 1.00 65.56 95 VAL A C 1
ATOM 727 O O . VAL A 1 95 ? 0.644 -12.642 -50.615 1.00 65.56 95 VAL A O 1
ATOM 730 N N . PRO A 1 96 ? 1.675 -10.650 -50.408 1.00 65.38 96 PRO A N 1
ATOM 731 C CA . PRO A 1 96 ? 2.697 -10.989 -51.388 1.00 65.38 96 PRO A CA 1
ATOM 732 C C . PRO A 1 96 ? 3.492 -12.172 -50.834 1.00 65.38 96 PRO A C 1
ATOM 734 O O . PRO A 1 96 ? 3.980 -12.109 -49.703 1.00 65.38 96 PRO A O 1
ATOM 737 N N . GLU A 1 97 ? 3.547 -13.263 -51.595 1.00 59.78 97 GLU A N 1
ATOM 738 C CA . GLU A 1 97 ? 4.300 -14.449 -51.204 1.00 59.78 97 GLU A CA 1
ATOM 739 C C . GLU A 1 97 ? 5.733 -14.031 -50.876 1.00 59.78 97 GLU A C 1
ATOM 741 O O . GLU A 1 97 ? 6.349 -13.260 -51.624 1.00 59.78 97 GLU A O 1
ATOM 746 N N . PRO A 1 98 ? 6.263 -14.446 -49.721 1.00 54.53 98 PRO A N 1
ATOM 747 C CA . PRO A 1 98 ? 7.578 -14.004 -49.343 1.00 54.53 98 PRO A CA 1
ATOM 748 C C . PRO A 1 98 ? 8.612 -14.664 -50.266 1.00 54.53 98 PRO A C 1
ATOM 750 O O . PRO A 1 98 ? 8.599 -15.871 -50.495 1.00 54.53 98 PRO A O 1
ATOM 753 N N . VAL A 1 99 ? 9.525 -13.842 -50.783 1.00 59.72 99 VAL A N 1
ATOM 754 C CA . VAL A 1 99 ? 10.501 -14.157 -51.849 1.00 59.72 99 VAL A CA 1
ATOM 755 C C . VAL A 1 99 ? 11.437 -15.339 -51.526 1.00 59.72 99 VAL A C 1
ATOM 757 O O . VAL A 1 99 ? 12.135 -15.836 -52.397 1.00 59.72 99 VAL A O 1
ATOM 760 N N . TRP A 1 100 ? 11.440 -15.856 -50.298 1.00 57.25 100 TRP A N 1
ATOM 761 C CA . TRP A 1 100 ? 12.222 -17.039 -49.926 1.00 57.25 100 TRP A CA 1
ATOM 762 C C . TRP A 1 100 ? 11.599 -18.381 -50.361 1.00 57.25 100 TRP A C 1
ATOM 764 O O . TRP A 1 100 ? 12.229 -19.416 -50.167 1.00 57.25 100 TRP A O 1
ATOM 774 N N . LEU A 1 101 ? 10.395 -18.388 -50.949 1.00 51.56 101 LEU A N 1
ATOM 775 C CA . LEU A 1 101 ? 9.752 -19.594 -51.501 1.00 51.56 101 LEU A CA 1
ATOM 776 C C . LEU A 1 101 ? 10.104 -19.886 -52.968 1.00 51.56 101 LEU A C 1
ATOM 778 O O . LEU A 1 101 ? 9.830 -20.986 -53.442 1.00 51.56 101 LEU A O 1
ATOM 782 N N . THR A 1 102 ? 10.754 -18.963 -53.679 1.00 51.88 102 THR A N 1
ATOM 783 C CA . THR A 1 102 ? 11.336 -19.257 -54.995 1.00 51.88 102 THR A CA 1
ATOM 784 C C . THR A 1 102 ? 12.733 -19.836 -54.796 1.00 51.88 102 THR A C 1
ATOM 786 O O . THR A 1 102 ? 13.738 -19.145 -54.965 1.00 51.88 102 THR A O 1
ATOM 789 N N . VAL A 1 103 ? 12.804 -21.102 -54.383 1.00 55.44 103 VAL A N 1
ATOM 790 C CA . VAL A 1 103 ? 14.007 -21.898 -54.635 1.00 55.44 103 VAL A CA 1
ATOM 791 C C . VAL A 1 103 ? 13.998 -22.180 -56.132 1.00 55.44 103 VAL A C 1
ATOM 793 O O . VAL A 1 103 ? 13.232 -23.005 -56.616 1.00 55.44 103 VAL A O 1
ATOM 796 N N . ASP A 1 104 ? 14.786 -21.412 -56.874 1.00 54.06 104 ASP A N 1
ATOM 797 C CA . ASP A 1 104 ? 15.197 -21.788 -58.221 1.00 54.06 104 ASP A CA 1
ATOM 798 C C . ASP A 1 104 ? 15.963 -23.118 -58.086 1.00 54.06 104 ASP A C 1
ATOM 800 O O . ASP A 1 104 ? 16.923 -23.182 -57.315 1.00 54.06 104 ASP A O 1
ATOM 804 N N . ASP A 1 105 ? 15.583 -24.174 -58.815 1.00 54.59 105 ASP A N 1
ATOM 805 C CA . ASP A 1 105 ? 16.348 -25.437 -58.939 1.00 54.59 105 ASP A CA 1
ATOM 806 C C . ASP A 1 105 ? 17.669 -25.231 -59.730 1.00 54.59 105 ASP A C 1
ATOM 808 O O . ASP A 1 105 ? 18.158 -26.100 -60.455 1.00 54.59 105 ASP A O 1
ATOM 812 N N . GLY A 1 106 ? 18.252 -24.037 -59.630 1.00 56.66 106 GLY A N 1
ATOM 813 C CA . GLY A 1 106 ? 19.548 -23.683 -60.176 1.00 56.66 106 GLY A CA 1
ATOM 814 C C . GLY A 1 106 ? 20.673 -24.096 -59.224 1.00 56.66 106 GLY A C 1
ATOM 815 O O . GLY A 1 106 ? 20.481 -24.136 -58.006 1.00 56.66 106 GLY A O 1
ATOM 816 N N . PRO A 1 107 ? 21.876 -24.399 -59.744 1.00 54.22 107 PRO A N 1
ATOM 817 C CA . PRO A 1 107 ? 23.019 -24.711 -58.897 1.00 54.22 107 PRO A CA 1
ATOM 818 C C . PRO A 1 107 ? 23.257 -23.561 -57.913 1.00 54.22 107 PRO A C 1
ATOM 820 O O . PRO A 1 107 ? 23.356 -22.400 -58.318 1.00 54.22 107 PRO A O 1
ATOM 823 N N . ALA A 1 108 ? 23.320 -23.898 -56.621 1.00 56.44 108 ALA A N 1
ATOM 824 C CA . ALA A 1 108 ? 23.525 -22.940 -55.543 1.00 56.44 108 ALA A CA 1
ATOM 825 C C . ALA A 1 108 ? 24.715 -22.013 -55.859 1.00 56.44 108 ALA A C 1
ATOM 827 O O . ALA A 1 108 ? 25.741 -22.492 -56.360 1.00 56.44 108 ALA A O 1
ATOM 828 N N . PRO A 1 109 ? 24.619 -20.701 -55.572 1.00 55.81 109 PRO A N 1
ATOM 829 C CA . PRO A 1 109 ? 25.754 -19.809 -55.740 1.00 55.81 109 PRO A CA 1
ATOM 830 C C . PRO A 1 109 ? 26.914 -20.329 -54.888 1.00 55.81 109 PRO A C 1
ATOM 832 O O . PRO A 1 109 ? 26.762 -20.554 -53.688 1.00 55.81 109 PRO A O 1
ATOM 835 N N . ALA A 1 110 ? 28.067 -20.540 -55.525 1.00 53.97 110 ALA A N 1
ATOM 836 C CA . ALA A 1 110 ? 29.310 -20.938 -54.877 1.00 53.97 110 ALA A CA 1
ATOM 837 C C . ALA A 1 110 ? 29.833 -19.781 -54.008 1.00 53.97 110 ALA A C 1
ATOM 839 O O . ALA A 1 110 ? 30.708 -19.017 -54.404 1.00 53.97 110 ALA A O 1
ATOM 840 N N . GLY A 1 111 ? 29.229 -19.617 -52.839 1.00 55.12 111 GLY A N 1
ATOM 841 C CA . GLY A 1 111 ? 29.689 -18.769 -51.755 1.00 55.12 111 GLY A CA 1
ATOM 842 C C . GLY A 1 111 ? 29.555 -19.567 -50.471 1.00 55.12 111 GLY A C 1
ATOM 843 O O . GLY A 1 111 ? 28.508 -20.169 -50.238 1.00 55.12 111 GLY A O 1
ATOM 844 N N . ASP A 1 112 ? 30.630 -19.614 -49.687 1.00 60.53 112 ASP A N 1
ATOM 845 C CA . ASP A 1 112 ? 30.746 -20.403 -48.462 1.00 60.53 112 ASP A CA 1
ATOM 846 C C . ASP A 1 112 ? 29.567 -20.148 -47.517 1.00 60.53 112 ASP A C 1
ATOM 848 O O . ASP A 1 112 ? 29.520 -19.163 -46.776 1.00 60.53 112 ASP A O 1
ATOM 852 N N . VAL A 1 113 ? 28.588 -21.054 -47.546 1.00 59.50 113 VAL A N 1
ATOM 853 C CA . VAL A 1 113 ? 27.512 -21.079 -46.561 1.00 59.50 113 VAL A CA 1
ATOM 854 C C . VAL A 1 113 ? 28.149 -21.509 -45.239 1.00 59.50 113 VAL A C 1
ATOM 856 O O . VAL A 1 113 ? 28.755 -22.589 -45.196 1.00 59.50 113 VAL A O 1
ATOM 859 N N . PRO A 1 114 ? 28.033 -20.701 -44.169 1.00 68.38 114 PRO A N 1
ATOM 860 C CA . PRO A 1 114 ? 28.700 -20.986 -42.908 1.00 68.38 114 PRO A CA 1
ATOM 861 C C . PRO A 1 114 ? 28.341 -22.371 -42.350 1.00 68.38 114 PRO A C 1
ATOM 863 O O . PRO A 1 114 ? 27.171 -22.756 -42.331 1.00 68.38 114 PRO A O 1
ATOM 866 N N . ASP A 1 115 ? 29.341 -23.098 -41.849 1.00 67.50 115 ASP A N 1
ATOM 867 C CA . ASP A 1 115 ? 29.206 -24.497 -41.407 1.00 67.50 115 ASP A CA 1
ATOM 868 C C . ASP A 1 115 ? 28.204 -24.700 -40.251 1.00 67.50 115 ASP A C 1
ATOM 870 O O . ASP A 1 115 ? 27.705 -25.800 -40.043 1.00 67.50 115 ASP A O 1
ATOM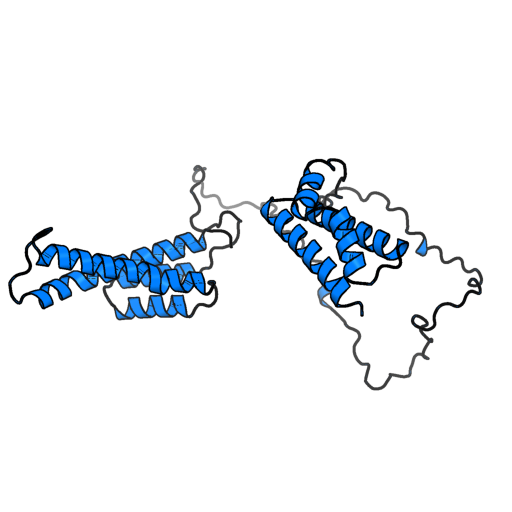 874 N N . TRP A 1 116 ? 27.847 -23.642 -39.520 1.00 66.25 116 TRP A N 1
ATOM 875 C CA . TRP A 1 116 ? 26.995 -23.701 -38.327 1.00 66.25 116 TRP A CA 1
ATOM 876 C C . TRP A 1 116 ? 25.484 -23.805 -38.594 1.00 66.25 116 TRP A C 1
ATOM 878 O O . TRP A 1 116 ? 24.707 -23.946 -37.651 1.00 66.25 116 TRP A O 1
ATOM 888 N N . TRP A 1 117 ? 25.062 -23.775 -39.861 1.00 65.44 117 TRP A N 1
ATOM 889 C CA . TRP A 1 117 ? 23.691 -24.108 -40.280 1.00 65.44 117 TRP A CA 1
ATOM 890 C C . TRP A 1 117 ? 23.634 -25.339 -41.184 1.00 65.44 117 TRP A C 1
ATOM 892 O O . TRP A 1 117 ? 22.559 -25.705 -41.664 1.00 65.44 117 TRP A O 1
ATOM 902 N N . ARG A 1 118 ? 24.787 -25.946 -41.490 1.00 69.62 118 ARG A N 1
ATOM 903 C CA . ARG A 1 118 ? 24.853 -27.060 -42.425 1.00 69.62 118 ARG A CA 1
ATOM 904 C C . ARG A 1 118 ? 24.377 -28.315 -41.697 1.00 69.62 118 ARG A C 1
ATOM 906 O O . ARG A 1 118 ? 25.052 -28.833 -40.815 1.00 69.62 118 ARG A O 1
ATOM 913 N N . VAL A 1 119 ? 23.182 -28.780 -42.045 1.00 68.50 119 VAL A N 1
ATOM 914 C CA . VAL A 1 119 ? 22.654 -30.052 -41.549 1.00 68.50 119 VAL A CA 1
ATOM 915 C C . VAL A 1 119 ? 23.193 -31.148 -42.462 1.00 68.50 119 VAL A C 1
ATOM 917 O O . VAL A 1 119 ? 22.756 -31.274 -43.604 1.00 68.50 119 VAL A O 1
ATOM 920 N N . GLU A 1 120 ? 24.174 -31.919 -41.993 1.00 65.69 120 GLU A N 1
ATOM 921 C CA . GLU A 1 120 ? 24.576 -33.149 -42.680 1.00 65.69 120 GLU A CA 1
ATOM 922 C C . GLU A 1 120 ? 23.388 -34.118 -42.701 1.00 65.69 120 GLU A C 1
ATOM 924 O O . GLU A 1 120 ? 22.743 -34.370 -41.679 1.00 65.69 120 GLU A O 1
ATOM 929 N N . ALA A 1 121 ? 23.064 -34.645 -43.882 1.00 57.56 121 ALA A N 1
ATOM 930 C CA . ALA A 1 121 ? 22.017 -35.643 -44.036 1.00 57.56 121 ALA A CA 1
ATOM 931 C C . ALA A 1 121 ? 22.484 -36.961 -43.402 1.00 57.56 121 ALA A C 1
ATOM 933 O O . ALA A 1 121 ? 23.157 -37.771 -44.036 1.00 57.56 121 ALA A O 1
ATOM 934 N N . VAL A 1 122 ? 22.140 -37.167 -42.131 1.00 58.06 122 VAL A N 1
ATOM 935 C CA . VAL A 1 122 ? 22.400 -38.425 -41.426 1.00 58.06 122 VAL A CA 1
ATOM 936 C C . VAL A 1 122 ? 21.576 -39.536 -42.095 1.00 58.06 122 VAL A C 1
ATOM 938 O O . VAL A 1 122 ? 20.374 -39.343 -42.324 1.00 58.06 122 VAL A O 1
ATOM 941 N N . PRO A 1 123 ? 22.171 -40.696 -42.433 1.00 58.91 123 PRO A N 1
ATOM 942 C CA . PRO A 1 123 ? 21.433 -41.808 -43.015 1.00 58.91 123 PRO A CA 1
ATOM 943 C C . PRO A 1 123 ? 20.272 -42.213 -42.102 1.00 58.91 123 PRO A C 1
ATOM 945 O O . PRO A 1 123 ? 20.417 -42.410 -40.894 1.00 58.91 123 PRO A O 1
ATOM 948 N N . ARG A 1 124 ? 19.081 -42.314 -42.697 1.00 51.75 124 ARG A N 1
ATOM 949 C CA . ARG A 1 124 ? 17.841 -42.652 -41.997 1.00 51.75 124 ARG A CA 1
ATOM 950 C C . ARG A 1 124 ? 17.950 -44.071 -41.429 1.00 51.75 124 ARG A C 1
ATOM 952 O O . ARG A 1 124 ? 17.744 -45.036 -42.155 1.00 51.75 124 ARG A O 1
ATOM 959 N N . GLY A 1 125 ? 18.265 -44.188 -40.142 1.00 57.66 125 GLY A N 1
ATOM 960 C CA . GLY A 1 125 ? 18.344 -45.481 -39.456 1.00 57.66 125 GLY A CA 1
ATOM 961 C C . GLY A 1 125 ? 19.274 -45.523 -38.247 1.00 57.66 125 GLY A C 1
ATOM 962 O O . GLY A 1 125 ? 19.092 -46.386 -37.393 1.00 57.66 125 GLY A O 1
ATOM 963 N N . GLU A 1 126 ? 20.215 -44.588 -38.115 1.00 54.53 126 GLU A N 1
ATOM 964 C CA . GLU A 1 126 ? 21.062 -44.516 -36.922 1.00 54.53 126 GLU A CA 1
ATOM 965 C C . GLU A 1 126 ? 20.416 -43.606 -35.877 1.00 54.53 126 GLU A C 1
ATOM 967 O O . GLU A 1 126 ? 20.527 -42.381 -35.898 1.00 54.53 126 GLU A O 1
ATOM 972 N N . ALA A 1 127 ? 19.674 -44.231 -34.963 1.00 53.53 127 ALA A N 1
ATOM 973 C CA . ALA A 1 127 ? 19.214 -43.584 -33.748 1.00 53.53 127 ALA A CA 1
ATOM 974 C C . ALA A 1 127 ? 20.440 -43.140 -32.939 1.00 53.53 127 ALA A C 1
ATOM 976 O O . ALA A 1 127 ? 21.150 -43.962 -32.359 1.00 53.53 127 ALA A O 1
ATOM 977 N N . VAL A 1 128 ? 20.695 -41.833 -32.902 1.00 56.78 128 VAL A N 1
ATOM 978 C CA . VAL A 1 128 ? 21.720 -41.253 -32.035 1.00 56.78 128 VAL A CA 1
ATOM 979 C C . VAL A 1 128 ? 21.363 -41.621 -30.594 1.00 56.78 128 VAL A C 1
ATOM 981 O O . VAL A 1 128 ? 20.269 -41.308 -30.115 1.00 56.78 128 VAL A O 1
ATOM 984 N N . HIS A 1 129 ? 22.253 -42.347 -29.916 1.00 44.88 129 HIS A N 1
ATOM 985 C CA . HIS A 1 129 ? 21.980 -42.902 -28.594 1.00 44.88 129 HIS A CA 1
ATOM 986 C C . HIS A 1 129 ? 21.694 -41.757 -27.603 1.00 44.88 129 HIS A C 1
ATOM 988 O O . HIS A 1 129 ? 22.592 -41.006 -27.237 1.00 44.88 129 HIS A O 1
ATOM 994 N N . GLY A 1 130 ? 20.426 -41.605 -27.201 1.00 57.25 130 GLY A N 1
ATOM 995 C CA . GLY A 1 130 ? 19.969 -40.563 -26.270 1.00 57.25 130 GLY A CA 1
ATOM 996 C C . GLY A 1 130 ? 19.050 -39.487 -26.861 1.00 57.25 130 GLY A C 1
ATOM 997 O O . GLY A 1 130 ? 18.515 -38.690 -26.095 1.00 57.25 130 GLY A O 1
ATOM 998 N N . PHE A 1 131 ? 18.801 -39.473 -28.176 1.00 47.78 131 PHE A N 1
ATOM 999 C CA . PHE A 1 131 ? 17.831 -38.560 -28.794 1.00 47.78 131 PHE A CA 1
ATOM 1000 C C . PHE A 1 131 ? 16.501 -39.275 -29.080 1.00 47.78 131 PHE A C 1
ATOM 1002 O O . PHE A 1 131 ? 16.163 -39.608 -30.212 1.00 47.78 131 PHE A O 1
ATOM 1009 N N . THR A 1 132 ? 15.733 -39.537 -28.025 1.00 58.44 132 THR A N 1
ATOM 1010 C CA . THR A 1 132 ? 14.316 -39.915 -28.123 1.00 58.44 132 THR A CA 1
ATOM 1011 C C . THR A 1 132 ? 13.470 -38.729 -27.702 1.00 58.44 132 THR A C 1
ATOM 1013 O O . THR A 1 132 ? 13.455 -38.382 -26.524 1.00 58.44 132 THR A O 1
ATOM 1016 N N . GLY A 1 133 ? 12.751 -38.128 -28.647 1.00 51.84 133 GLY A N 1
ATOM 1017 C CA . GLY A 1 133 ? 11.724 -37.143 -28.324 1.00 51.84 133 GLY A CA 1
ATOM 1018 C C . GLY A 1 133 ? 11.697 -35.986 -29.301 1.00 51.84 133 GLY A C 1
ATOM 1019 O O . GLY A 1 133 ? 12.243 -34.920 -29.027 1.00 51.84 133 GLY A O 1
ATOM 1020 N N . GLY A 1 134 ? 10.983 -36.176 -30.412 1.00 54.75 134 GLY A N 1
ATOM 1021 C CA . GLY A 1 134 ? 10.279 -35.047 -31.001 1.00 54.75 134 GLY A CA 1
ATOM 1022 C C . GLY A 1 134 ? 9.444 -34.397 -29.899 1.00 54.75 134 GLY A C 1
ATOM 1023 O O . GLY A 1 134 ? 8.795 -35.094 -29.117 1.00 54.75 134 GLY A O 1
ATOM 1024 N N . ILE A 1 135 ? 9.512 -33.074 -29.790 1.00 61.50 135 ILE A N 1
ATOM 1025 C CA . ILE A 1 135 ? 8.624 -32.303 -28.923 1.00 61.50 135 ILE A CA 1
ATOM 1026 C C . ILE A 1 135 ? 7.244 -32.371 -29.583 1.00 61.50 135 ILE A C 1
ATOM 1028 O O . ILE A 1 135 ? 6.828 -31.466 -30.302 1.00 61.50 135 ILE A O 1
ATOM 1032 N N . GLU A 1 136 ? 6.560 -33.499 -29.424 1.00 56.81 136 GLU A N 1
ATOM 1033 C CA . GLU A 1 136 ? 5.153 -33.604 -29.759 1.00 56.81 136 GLU A CA 1
ATOM 1034 C C . GLU A 1 136 ? 4.410 -32.786 -28.706 1.00 56.81 136 GLU A C 1
ATOM 1036 O O . GLU A 1 136 ? 4.343 -33.159 -27.535 1.00 56.81 136 GLU A O 1
ATOM 1041 N N . ILE A 1 137 ? 3.892 -31.629 -29.111 1.00 61.59 137 ILE A N 1
ATOM 1042 C CA . ILE A 1 137 ? 2.900 -30.878 -28.343 1.00 61.59 137 ILE A CA 1
ATOM 1043 C C . ILE A 1 137 ? 1.536 -31.273 -28.927 1.00 61.59 137 ILE A C 1
ATOM 1045 O O . ILE A 1 137 ? 1.023 -30.557 -29.790 1.00 61.59 137 ILE A O 1
ATOM 1049 N N . PRO A 1 138 ? 0.934 -32.414 -28.528 1.00 60.62 138 PRO A N 1
ATOM 1050 C CA . PRO A 1 138 ? -0.340 -32.869 -29.090 1.00 60.62 138 PRO A CA 1
ATOM 1051 C C . PRO A 1 138 ? -1.481 -31.863 -28.879 1.00 60.62 138 PRO A C 1
ATOM 1053 O O . PRO A 1 138 ? -2.460 -31.875 -29.622 1.00 60.62 138 PRO A O 1
ATOM 1056 N N . ASP A 1 139 ? -1.346 -30.948 -27.917 1.00 60.00 139 ASP A N 1
ATOM 1057 C CA . ASP A 1 139 ? -2.345 -29.914 -27.647 1.00 60.00 139 ASP A CA 1
ATOM 1058 C C . ASP A 1 139 ? -2.264 -28.689 -28.576 1.00 60.00 139 ASP A C 1
ATOM 1060 O O . ASP A 1 139 ? -3.237 -27.947 -28.653 1.00 60.00 139 ASP A O 1
ATOM 1064 N N . ILE A 1 140 ? -1.175 -28.492 -29.337 1.00 62.53 140 ILE A N 1
ATOM 1065 C CA . ILE A 1 140 ? -1.069 -27.397 -30.329 1.00 62.53 140 ILE A CA 1
ATOM 1066 C C . ILE A 1 140 ? -1.836 -27.709 -31.622 1.00 62.53 140 ILE A C 1
ATOM 1068 O O . ILE A 1 140 ? -2.241 -26.799 -32.341 1.00 62.53 140 ILE A O 1
ATOM 1072 N N . LEU A 1 141 ? -2.048 -28.996 -31.914 1.00 61.25 141 LEU A N 1
ATOM 1073 C CA . LEU A 1 141 ? -2.803 -29.460 -33.082 1.00 61.25 141 LEU A CA 1
ATOM 1074 C C . LEU A 1 141 ? -4.319 -29.472 -32.843 1.00 61.25 141 LEU A C 1
ATOM 1076 O O . LEU A 1 141 ? -5.080 -29.725 -33.776 1.00 61.25 141 LEU A O 1
ATOM 1080 N N . LYS A 1 142 ? -4.776 -29.193 -31.615 1.00 67.06 142 LYS A N 1
ATOM 1081 C CA . LYS A 1 142 ? -6.196 -28.967 -31.353 1.00 67.06 142 LYS A CA 1
ATOM 1082 C C . LYS A 1 142 ? -6.523 -27.510 -31.685 1.00 67.06 142 LYS A C 1
ATOM 1084 O O . LYS A 1 142 ? -5.967 -26.617 -31.045 1.00 67.06 142 LYS A O 1
ATOM 1089 N N . PRO A 1 143 ? -7.417 -27.243 -32.653 1.00 73.12 143 PRO A N 1
ATOM 1090 C CA . PRO A 1 143 ? -7.918 -25.892 -32.848 1.00 73.12 143 PRO A CA 1
ATOM 1091 C C . PRO A 1 143 ? -8.553 -25.395 -31.536 1.00 73.12 143 PRO A C 1
ATOM 1093 O O . PRO A 1 143 ? -9.182 -26.192 -30.829 1.00 73.12 143 PRO A O 1
ATOM 1096 N N . PRO A 1 144 ? -8.371 -24.111 -31.176 1.00 62.34 144 PRO A N 1
ATOM 1097 C CA . PRO A 1 144 ? -8.991 -23.555 -29.980 1.00 62.34 144 PRO A CA 1
ATOM 1098 C C . PRO A 1 144 ? -10.516 -23.733 -30.063 1.00 62.34 144 PRO A C 1
ATOM 1100 O O . PRO A 1 144 ? -11.070 -23.662 -31.165 1.00 62.34 144 PRO A O 1
ATOM 1103 N N . PRO A 1 145 ? -11.204 -23.989 -28.933 1.00 69.62 145 PRO A N 1
ATOM 1104 C CA . PRO A 1 145 ? -12.655 -24.101 -28.942 1.00 69.62 145 PRO A CA 1
ATOM 1105 C C . PRO A 1 145 ? -13.244 -22.809 -29.528 1.00 69.62 145 PRO A C 1
ATOM 1107 O O . PRO A 1 145 ? -12.787 -21.725 -29.148 1.00 69.62 145 PRO A O 1
ATOM 1110 N N . PRO A 1 146 ? -14.204 -22.901 -30.467 1.00 60.25 146 PRO A N 1
ATOM 1111 C CA . PRO A 1 146 ? -14.811 -21.714 -31.043 1.00 60.25 146 PRO A CA 1
ATOM 1112 C C . PRO A 1 146 ? -15.460 -20.888 -29.925 1.00 60.25 146 PRO A C 1
ATOM 1114 O O . PRO A 1 146 ? -15.971 -21.471 -28.959 1.00 60.25 146 PRO A O 1
ATOM 1117 N N . PRO A 1 147 ? -15.430 -19.548 -30.020 1.00 49.22 147 PRO A N 1
ATOM 1118 C CA . PRO A 1 147 ? -16.191 -18.715 -29.106 1.00 49.22 147 PRO A CA 1
ATOM 1119 C C . PRO A 1 147 ? -17.654 -19.157 -29.173 1.00 49.22 147 PRO A C 1
ATOM 1121 O O . PRO A 1 147 ? -18.188 -19.410 -30.253 1.00 49.22 147 PRO A O 1
ATOM 1124 N N . ALA A 1 148 ? -18.269 -19.329 -28.005 1.00 45.62 148 ALA A N 1
ATOM 1125 C CA . ALA A 1 148 ? -19.687 -19.615 -27.916 1.00 45.62 148 ALA A CA 1
ATOM 1126 C C . ALA A 1 148 ? -20.448 -18.407 -28.475 1.00 45.62 148 ALA A C 1
ATOM 1128 O O . ALA A 1 148 ? -20.656 -17.414 -27.781 1.00 45.62 148 ALA A O 1
ATOM 1129 N N . ASP A 1 149 ? -20.837 -18.495 -29.744 1.00 41.84 149 ASP A N 1
ATOM 1130 C CA . ASP A 1 149 ? -22.006 -17.791 -30.233 1.00 41.84 149 ASP A CA 1
ATOM 1131 C C . ASP A 1 149 ? -23.201 -18.427 -29.525 1.00 41.84 149 ASP A C 1
ATOM 1133 O O . ASP A 1 149 ? -23.695 -19.492 -29.908 1.00 41.84 149 ASP A O 1
ATOM 1137 N N . ASP A 1 150 ? -23.630 -17.782 -28.442 1.00 36.69 150 ASP A N 1
ATOM 1138 C CA . ASP A 1 150 ? -24.918 -18.023 -27.809 1.00 36.69 150 ASP A CA 1
ATOM 1139 C C . ASP A 1 150 ? -26.017 -17.606 -28.796 1.00 36.69 150 ASP A C 1
ATOM 1141 O O . ASP A 1 150 ? -26.623 -16.535 -28.716 1.00 36.69 150 ASP A O 1
ATOM 1145 N N . VAL A 1 151 ? -26.277 -18.478 -29.771 1.00 35.69 151 VAL A N 1
ATOM 1146 C CA . VAL A 1 151 ? -27.522 -18.459 -30.523 1.00 35.69 151 VAL A CA 1
ATOM 1147 C C . VAL A 1 151 ? -28.600 -18.932 -29.564 1.00 35.69 151 VAL A C 1
ATOM 1149 O O . VAL A 1 151 ? -28.763 -20.119 -29.281 1.00 35.69 151 VAL A O 1
ATOM 1152 N N . VAL A 1 152 ? -29.307 -17.938 -29.042 1.00 37.19 152 VAL A N 1
ATOM 1153 C CA . VAL A 1 152 ? -30.609 -18.012 -28.392 1.00 37.19 152 VAL A CA 1
ATOM 1154 C C . VAL A 1 152 ? -31.427 -19.193 -28.926 1.00 37.19 152 VAL A C 1
ATOM 1156 O O . VAL A 1 152 ? -31.895 -19.181 -30.066 1.00 37.19 152 VAL A O 1
ATOM 1159 N N . LYS A 1 153 ? -31.672 -20.185 -28.064 1.00 28.33 153 LYS A N 1
ATOM 1160 C CA . LYS A 1 153 ? -32.881 -21.004 -28.131 1.00 28.33 153 LYS A CA 1
ATOM 1161 C C . LYS A 1 153 ? -33.676 -20.774 -26.853 1.00 28.33 153 LYS A C 1
ATOM 1163 O O . LYS A 1 153 ? -33.216 -21.061 -25.753 1.00 28.33 153 LYS A O 1
ATOM 1168 N N . ALA A 1 154 ? -34.831 -20.162 -27.068 1.00 30.61 154 ALA A N 1
ATOM 1169 C CA . ALA A 1 154 ? -35.800 -19.722 -26.087 1.00 30.61 154 ALA A CA 1
ATOM 1170 C C . ALA A 1 154 ? -36.541 -20.875 -25.384 1.00 30.61 154 ALA A C 1
ATOM 1172 O O . ALA A 1 154 ? -36.498 -22.018 -25.838 1.00 30.61 154 ALA A O 1
ATOM 1173 N N . GLU A 1 155 ? -37.293 -20.450 -24.359 1.00 26.81 155 GLU A N 1
ATOM 1174 C CA . GLU A 1 155 ? -38.249 -21.142 -23.475 1.00 26.81 155 GLU A CA 1
ATOM 1175 C C . GLU A 1 155 ? -37.623 -21.659 -22.160 1.00 26.81 155 GLU A C 1
ATOM 1177 O O . GLU A 1 155 ? -36.812 -22.573 -22.164 1.00 26.81 155 GLU A O 1
ATOM 1182 N N . ALA A 1 156 ? -37.911 -21.104 -20.976 1.00 27.66 156 ALA A N 1
ATOM 1183 C CA . ALA A 1 156 ? -39.137 -20.454 -20.514 1.00 27.66 156 ALA A CA 1
ATOM 1184 C C . ALA A 1 156 ? -38.914 -19.082 -19.847 1.00 27.66 156 ALA A C 1
ATOM 1186 O O . ALA A 1 156 ? -37.915 -18.824 -19.181 1.00 27.66 156 ALA A O 1
ATOM 1187 N N . VAL A 1 157 ? -39.912 -18.231 -20.066 1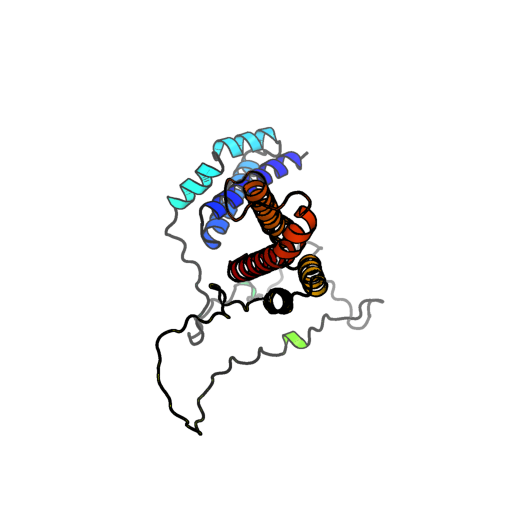.00 29.98 157 VAL A N 1
ATOM 1188 C CA . VAL A 1 157 ? -40.078 -16.859 -19.594 1.00 29.98 157 VAL A CA 1
ATOM 1189 C C . VAL A 1 157 ? -40.525 -16.860 -18.131 1.00 29.98 157 VAL A C 1
ATOM 1191 O O . VAL A 1 157 ? -41.556 -17.447 -17.817 1.00 29.98 157 VAL A O 1
ATOM 1194 N N . GLU A 1 158 ? -39.813 -16.133 -17.273 1.00 30.36 158 GLU A N 1
ATOM 1195 C CA . GLU A 1 158 ? -40.453 -15.330 -16.229 1.00 30.36 158 GLU A CA 1
ATOM 1196 C C . GLU A 1 158 ? -39.852 -13.919 -16.295 1.00 30.36 158 GLU A C 1
ATOM 1198 O O . GLU A 1 158 ? -38.680 -13.668 -16.021 1.00 30.36 158 GLU A O 1
ATOM 1203 N N . GLU A 1 159 ? -40.690 -13.040 -16.822 1.00 34.44 159 GLU A N 1
ATOM 1204 C CA . GLU A 1 159 ? -40.614 -11.591 -16.924 1.00 34.44 159 GLU A CA 1
ATOM 1205 C C . GLU A 1 159 ? -40.381 -10.951 -15.547 1.00 34.44 159 GLU A C 1
ATOM 1207 O O . GLU A 1 159 ? -41.101 -11.318 -14.632 1.00 34.44 159 GLU A O 1
ATOM 1212 N N . VAL A 1 160 ? -39.419 -10.021 -15.402 1.00 30.14 160 VAL A N 1
ATOM 1213 C CA . VAL A 1 160 ? -39.519 -8.768 -14.608 1.00 30.14 160 VAL A CA 1
ATOM 1214 C C . VAL A 1 160 ? -38.295 -7.866 -14.900 1.00 30.14 160 VAL A C 1
ATOM 1216 O O . VAL A 1 160 ? -37.163 -8.181 -14.542 1.00 30.14 160 VAL A O 1
ATOM 1219 N N . GLU A 1 161 ? -38.596 -6.738 -15.550 1.00 33.25 161 GLU A N 1
ATOM 1220 C CA . GLU A 1 161 ? -38.000 -5.388 -15.480 1.00 33.25 161 GLU A CA 1
ATOM 1221 C C . GLU A 1 161 ? -36.481 -5.157 -15.652 1.00 33.25 161 GLU A C 1
ATOM 1223 O O . GLU A 1 161 ? -35.638 -5.440 -14.801 1.00 33.25 161 GLU A O 1
ATOM 1228 N N . GLU A 1 162 ? -36.180 -4.451 -16.749 1.00 43.56 162 GLU A N 1
ATOM 1229 C CA . GLU A 1 162 ? -35.054 -3.528 -16.894 1.00 43.56 162 GLU A CA 1
ATOM 1230 C C . GLU A 1 162 ? -35.038 -2.516 -15.734 1.00 43.56 162 GLU A C 1
ATOM 1232 O O . GLU A 1 162 ? -35.902 -1.647 -15.629 1.00 43.56 162 GLU A O 1
ATOM 1237 N N . GLU A 1 163 ? -34.012 -2.596 -14.888 1.00 31.95 163 GLU A N 1
ATOM 1238 C CA . GLU A 1 163 ? -33.707 -1.598 -13.864 1.00 31.95 163 GLU A CA 1
ATOM 1239 C C . GLU A 1 163 ? -32.284 -1.050 -14.075 1.00 31.95 163 GLU A C 1
ATOM 1241 O O . GLU A 1 163 ? -31.357 -1.805 -14.394 1.00 31.95 163 GLU A O 1
ATOM 1246 N N . PRO A 1 164 ? -32.070 0.263 -13.888 1.00 39.75 164 PRO A N 1
ATOM 1247 C CA . PRO A 1 164 ? -30.826 0.929 -14.237 1.00 39.75 164 PRO A CA 1
ATOM 1248 C C . PRO A 1 164 ? -29.665 0.445 -13.361 1.00 39.75 164 PRO A C 1
ATOM 1250 O O . PRO A 1 164 ? -29.797 0.252 -12.153 1.00 39.75 164 PRO A O 1
ATOM 1253 N N . GLY A 1 165 ? -28.510 0.286 -14.016 1.00 46.16 165 GLY A N 1
ATOM 1254 C CA . GLY A 1 165 ? -27.178 -0.018 -13.487 1.00 46.16 165 GLY A CA 1
ATOM 1255 C C . GLY A 1 165 ? -27.021 -0.003 -11.968 1.00 46.16 165 GLY A C 1
ATOM 1256 O O . GLY A 1 165 ? -26.577 0.982 -11.378 1.00 46.16 165 GLY A O 1
ATOM 1257 N N . ARG A 1 166 ? -27.287 -1.149 -11.338 1.00 36.84 166 ARG A N 1
ATOM 1258 C CA . ARG A 1 166 ? -26.910 -1.394 -9.946 1.00 36.84 166 ARG A CA 1
ATOM 1259 C C . ARG A 1 166 ? -25.387 -1.574 -9.895 1.00 36.84 166 ARG A C 1
ATOM 1261 O O . ARG A 1 166 ? -24.865 -2.423 -10.622 1.00 36.84 166 ARG A O 1
ATOM 1268 N N . PRO A 1 167 ? -24.639 -0.818 -9.070 1.00 43.00 167 PRO A N 1
ATOM 1269 C CA . PRO A 1 167 ? -23.193 -0.974 -8.977 1.00 43.00 167 PRO A CA 1
ATOM 1270 C C . PRO A 1 167 ? -22.875 -2.373 -8.444 1.00 43.00 167 PRO A C 1
ATOM 1272 O O . PRO A 1 167 ? -23.056 -2.659 -7.259 1.00 43.00 167 PRO A O 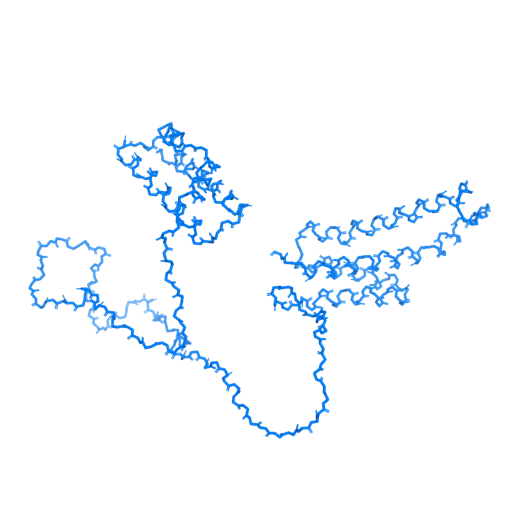1
ATOM 1275 N N . SER A 1 168 ? -22.419 -3.272 -9.320 1.00 53.59 168 SER A N 1
ATOM 1276 C CA . SER A 1 168 ? -22.073 -4.631 -8.918 1.00 53.59 168 SER A CA 1
ATOM 1277 C C . SER A 1 168 ? -20.875 -4.575 -7.969 1.00 53.59 168 SER A C 1
ATOM 1279 O O . SER A 1 168 ? -19.744 -4.320 -8.385 1.00 53.59 168 SER A O 1
ATOM 1281 N N . LEU A 1 169 ? -21.107 -4.843 -6.684 1.00 54.12 169 LEU A N 1
ATOM 1282 C CA . LEU A 1 169 ? -20.087 -4.849 -5.623 1.00 54.12 169 LEU A CA 1
ATOM 1283 C C . LEU A 1 169 ? -18.997 -5.925 -5.817 1.00 54.12 169 LEU A C 1
ATOM 1285 O O . LEU A 1 169 ? -18.045 -5.990 -5.040 1.00 54.12 169 LEU A O 1
ATOM 1289 N N . LEU A 1 170 ? -19.146 -6.761 -6.846 1.00 52.44 170 LEU A N 1
ATOM 1290 C CA . LEU A 1 170 ? -18.344 -7.945 -7.144 1.00 52.44 170 LEU A CA 1
ATOM 1291 C C . LEU A 1 170 ? -17.462 -7.787 -8.393 1.00 52.44 170 LEU A C 1
ATOM 1293 O O . LEU A 1 170 ? -16.831 -8.756 -8.812 1.00 52.44 170 LEU A O 1
ATOM 1297 N N . ARG A 1 171 ? -17.391 -6.592 -8.992 1.00 49.88 171 ARG A N 1
ATOM 1298 C CA . ARG A 1 171 ? -16.568 -6.349 -10.184 1.00 49.88 171 ARG A CA 1
ATOM 1299 C C . ARG A 1 171 ? -15.583 -5.215 -9.926 1.00 49.88 171 ARG A C 1
ATOM 1301 O O . ARG A 1 171 ? -15.974 -4.114 -9.543 1.00 49.88 171 ARG A O 1
ATOM 1308 N N . ARG A 1 172 ? -14.286 -5.503 -10.085 1.00 56.41 172 ARG A N 1
ATOM 1309 C CA . ARG A 1 172 ? -13.230 -4.478 -10.084 1.00 56.41 172 ARG A CA 1
ATOM 1310 C C . ARG A 1 172 ? -13.463 -3.540 -11.274 1.00 56.41 172 ARG A C 1
ATOM 1312 O O . ARG A 1 172 ? -14.007 -3.981 -12.285 1.00 56.41 172 ARG A O 1
ATOM 1319 N N . ALA A 1 173 ? -13.006 -2.290 -11.178 1.00 55.03 173 ALA A N 1
ATOM 1320 C CA . ALA A 1 173 ? -13.065 -1.332 -12.290 1.00 55.03 173 ALA A CA 1
ATOM 1321 C C . ALA A 1 173 ? -12.408 -1.877 -13.579 1.00 55.03 173 ALA A C 1
ATOM 1323 O O . ALA A 1 173 ? -12.833 -1.531 -14.675 1.00 55.03 173 ALA A O 1
ATOM 1324 N N . ASP A 1 174 ? -11.455 -2.804 -13.434 1.00 52.09 174 ASP A N 1
ATOM 1325 C CA . ASP A 1 174 ? -10.719 -3.441 -14.533 1.00 52.09 174 ASP A CA 1
ATOM 1326 C C . ASP A 1 174 ? -11.344 -4.770 -15.017 1.00 52.09 174 ASP A C 1
ATOM 1328 O O . ASP A 1 174 ? -10.732 -5.506 -15.785 1.00 52.09 174 ASP A O 1
ATOM 1332 N N . GLY A 1 175 ? -12.527 -5.156 -14.522 1.00 52.84 175 GLY A N 1
ATOM 1333 C CA . GLY A 1 175 ? -13.225 -6.384 -14.934 1.00 52.84 175 GLY A CA 1
ATOM 1334 C C . GLY A 1 175 ? -12.716 -7.698 -14.319 1.00 52.84 175 GLY A C 1
ATOM 1335 O O . GLY A 1 175 ? -13.388 -8.718 -14.462 1.00 52.84 175 GLY A O 1
ATOM 1336 N N . ALA A 1 176 ? -11.596 -7.689 -13.589 1.00 58.12 176 ALA A N 1
ATOM 1337 C CA . ALA A 1 176 ? -11.069 -8.865 -12.889 1.00 58.12 176 ALA A CA 1
ATOM 1338 C C . ALA A 1 176 ? -11.918 -9.252 -11.652 1.00 58.12 176 ALA A C 1
ATOM 1340 O O . ALA A 1 176 ? -12.397 -8.361 -10.936 1.00 58.12 176 ALA A O 1
ATOM 1341 N N . PRO A 1 177 ? -12.079 -10.558 -11.346 1.00 59.06 177 PRO A N 1
ATOM 1342 C CA . PRO A 1 177 ? -12.836 -11.005 -10.181 1.00 59.06 177 PRO A CA 1
ATOM 1343 C C . PRO A 1 177 ? -12.155 -10.560 -8.880 1.00 59.06 177 PRO A C 1
ATOM 1345 O O . PRO A 1 177 ? -10.932 -10.646 -8.726 1.00 59.06 177 PRO A O 1
ATOM 1348 N N . VAL A 1 178 ? -12.953 -10.082 -7.920 1.00 61.75 178 VAL A N 1
ATOM 1349 C CA . VAL A 1 178 ? -12.462 -9.745 -6.576 1.00 61.75 178 VAL A CA 1
ATOM 1350 C C . VAL A 1 178 ? -11.900 -11.026 -5.947 1.00 61.75 178 VAL A C 1
ATOM 1352 O O . VAL A 1 178 ? -12.573 -12.057 -5.985 1.00 61.75 178 VAL A O 1
ATOM 1355 N N . PRO A 1 179 ? -10.684 -11.020 -5.374 1.00 71.88 179 PRO A N 1
ATOM 1356 C CA . PRO A 1 179 ? -10.125 -12.223 -4.768 1.00 71.88 179 PRO A CA 1
ATOM 1357 C C . PRO A 1 179 ? -11.008 -12.681 -3.598 1.00 71.88 179 PRO A C 1
ATOM 1359 O O . PRO A 1 179 ? -11.001 -12.065 -2.532 1.00 71.88 179 PRO A O 1
ATOM 1362 N N . VAL A 1 180 ? -11.742 -13.783 -3.800 1.00 73.44 180 VAL A N 1
ATOM 1363 C CA . VAL A 1 180 ? -12.724 -14.367 -2.861 1.00 73.44 180 VAL A CA 1
ATOM 1364 C C . VAL A 1 180 ? -12.148 -14.529 -1.453 1.00 73.44 180 VAL A C 1
ATOM 1366 O O . VAL A 1 180 ? -12.825 -14.274 -0.464 1.00 73.44 180 VAL A O 1
ATOM 1369 N N . LEU A 1 181 ? -10.860 -14.855 -1.352 1.00 67.12 181 LEU A N 1
ATOM 1370 C CA . LEU A 1 181 ? -10.151 -14.998 -0.084 1.00 67.12 181 LEU A CA 1
ATOM 1371 C C . LEU A 1 181 ? -10.158 -13.714 0.769 1.00 67.12 181 LEU A C 1
ATOM 1373 O O . LEU A 1 181 ? -10.332 -13.800 1.980 1.00 67.12 181 LEU A O 1
ATOM 1377 N N . LEU A 1 182 ? -10.028 -12.525 0.164 1.00 68.50 182 LEU A N 1
ATOM 1378 C CA . LEU A 1 182 ? -10.094 -11.258 0.908 1.00 68.50 182 LEU A CA 1
ATOM 1379 C C . LEU A 1 182 ? -11.515 -10.954 1.391 1.00 68.50 182 LEU A C 1
ATOM 1381 O O . LEU A 1 182 ? -11.682 -10.380 2.465 1.00 68.50 182 LEU A O 1
ATOM 1385 N N . LEU A 1 183 ? -12.533 -11.372 0.632 1.00 68.94 183 LEU A N 1
ATOM 1386 C CA . LEU A 1 183 ? -13.931 -11.270 1.055 1.00 68.94 183 LEU A CA 1
ATOM 1387 C C . LEU A 1 183 ? -14.218 -12.204 2.232 1.00 68.94 183 LEU A C 1
ATOM 1389 O O . LEU A 1 183 ? -14.865 -11.784 3.183 1.00 68.94 183 LEU A O 1
ATOM 1393 N N . VAL A 1 184 ? -13.683 -13.428 2.209 1.00 73.06 184 VAL A N 1
ATOM 1394 C CA . VAL A 1 184 ? -13.786 -14.371 3.331 1.00 73.06 184 VAL A CA 1
ATOM 1395 C C . VAL A 1 184 ? -13.080 -13.816 4.568 1.00 73.06 184 VAL A C 1
ATOM 1397 O O . VAL A 1 184 ? -13.661 -13.837 5.644 1.00 73.06 184 VAL A O 1
ATOM 1400 N N . VAL A 1 185 ? -11.879 -13.246 4.435 1.00 72.81 185 VAL A N 1
ATOM 1401 C CA . VAL A 1 185 ? -11.170 -12.607 5.562 1.00 72.81 185 VAL A CA 1
ATOM 1402 C C . VAL A 1 185 ? -11.962 -11.424 6.126 1.00 72.81 185 VAL A C 1
ATOM 1404 O O . VAL A 1 185 ? -12.126 -11.321 7.342 1.00 72.81 185 VAL A O 1
ATOM 1407 N N . ALA A 1 186 ? -12.492 -10.551 5.265 1.00 73.25 186 ALA A N 1
ATOM 1408 C CA . ALA A 1 186 ? -13.328 -9.433 5.695 1.00 73.25 186 ALA A CA 1
ATOM 1409 C C . ALA A 1 186 ? -14.609 -9.920 6.396 1.00 73.25 186 ALA A C 1
ATOM 1411 O O . ALA A 1 186 ? -14.957 -9.406 7.456 1.00 73.25 186 ALA A O 1
ATOM 1412 N N . LEU A 1 187 ? -15.269 -10.948 5.853 1.00 75.31 187 LEU A N 1
ATOM 1413 C CA . LEU A 1 187 ? -16.453 -11.564 6.448 1.00 75.31 187 LEU A CA 1
ATOM 1414 C C . LEU A 1 187 ? -16.134 -12.179 7.814 1.00 75.31 187 LEU A C 1
ATOM 1416 O O . LEU A 1 187 ? -16.851 -11.919 8.772 1.00 75.31 187 LEU A O 1
ATOM 1420 N N . VAL A 1 188 ? -15.041 -12.936 7.931 1.00 75.69 188 VAL A N 1
ATOM 1421 C CA . VAL A 1 188 ? -14.600 -13.549 9.194 1.00 75.69 188 VAL A CA 1
ATOM 1422 C C . VAL A 1 188 ? -14.303 -12.484 10.249 1.00 75.69 188 VAL A C 1
ATOM 1424 O O . VAL A 1 188 ? -14.678 -12.660 11.406 1.00 75.69 188 VAL A O 1
ATOM 1427 N N . LEU A 1 189 ? -13.698 -11.354 9.872 1.00 74.12 189 LEU A N 1
ATOM 1428 C CA . LEU A 1 189 ? -13.451 -10.247 10.801 1.00 74.12 189 LEU A CA 1
ATOM 1429 C C . LEU A 1 189 ? -14.739 -9.561 11.263 1.00 74.12 189 LEU A C 1
ATOM 1431 O O . LEU A 1 189 ? -14.878 -9.271 12.450 1.00 74.12 189 LEU A O 1
ATOM 1435 N N . VAL A 1 190 ? -15.695 -9.341 10.357 1.00 74.00 190 VAL A N 1
ATOM 1436 C CA . VAL A 1 190 ? -17.001 -8.754 10.698 1.00 74.00 190 VAL A CA 1
ATOM 1437 C C . VAL A 1 190 ? -17.806 -9.703 11.585 1.00 74.00 190 VAL A C 1
ATOM 1439 O O . VAL A 1 190 ? -18.319 -9.291 12.623 1.00 74.00 190 VAL A O 1
ATOM 1442 N N . VAL A 1 191 ? -17.864 -10.987 11.231 1.00 73.62 191 VAL A N 1
ATOM 1443 C CA . VAL A 1 191 ? -18.540 -12.022 12.023 1.00 73.62 191 VAL A CA 1
ATOM 1444 C C . VAL A 1 191 ? -17.878 -12.159 13.398 1.00 73.62 191 VAL A C 1
ATOM 1446 O O . VAL A 1 191 ? -18.574 -12.182 14.411 1.00 73.62 191 VAL A O 1
ATOM 1449 N N . GLY A 1 192 ? -16.544 -12.145 13.469 1.00 65.69 192 GLY A N 1
ATOM 1450 C CA . GLY A 1 192 ? -15.802 -12.133 14.731 1.00 65.69 192 GLY A CA 1
ATOM 1451 C C . GLY A 1 192 ? -16.117 -10.913 15.603 1.00 65.69 192 GLY A C 1
ATOM 1452 O O . GLY A 1 192 ? -16.302 -11.055 16.813 1.00 65.69 192 GLY A O 1
ATOM 1453 N N . ALA A 1 193 ? -16.248 -9.727 15.000 1.00 75.12 193 ALA A N 1
ATOM 1454 C CA . ALA A 1 193 ? -16.618 -8.503 15.709 1.00 75.12 193 ALA A CA 1
ATOM 1455 C C . ALA A 1 193 ? -18.036 -8.577 16.301 1.00 75.12 193 ALA A C 1
ATOM 1457 O O . ALA A 1 193 ? -18.238 -8.188 17.457 1.00 75.12 193 ALA A O 1
ATOM 1458 N N . VAL A 1 194 ? -18.998 -9.121 15.548 1.00 74.38 194 VAL A N 1
ATOM 1459 C CA . VAL A 1 194 ? -20.387 -9.302 16.005 1.00 74.38 194 VAL A CA 1
ATOM 1460 C C . VAL A 1 194 ? -20.463 -10.321 17.144 1.00 74.38 194 VAL A C 1
ATOM 1462 O O . VAL A 1 194 ? -21.089 -10.046 18.165 1.00 74.38 194 VAL A O 1
ATOM 1465 N N . ILE A 1 195 ? -19.766 -11.454 17.018 1.00 74.56 195 ILE A N 1
ATOM 1466 C CA . ILE A 1 195 ? -19.740 -12.509 18.044 1.00 74.56 195 ILE A CA 1
ATOM 1467 C C . ILE A 1 195 ? -19.015 -12.034 19.318 1.00 74.56 195 ILE A C 1
ATOM 1469 O O . ILE A 1 195 ? -19.272 -12.543 20.405 1.00 74.56 195 ILE A O 1
ATOM 1473 N N . GLY A 1 196 ? -18.121 -11.043 19.219 1.00 65.12 196 GLY A N 1
ATOM 1474 C CA . GLY A 1 196 ? -17.355 -10.532 20.361 1.00 65.12 196 GLY A CA 1
ATOM 1475 C C . GLY A 1 196 ? -16.280 -11.502 20.862 1.00 65.12 196 GLY A C 1
ATOM 1476 O O . GLY A 1 196 ? -15.723 -11.300 21.938 1.00 65.12 196 GLY A O 1
ATOM 1477 N N . ASN A 1 197 ? -15.970 -12.547 20.090 1.00 74.69 197 ASN A N 1
ATOM 1478 C CA . ASN A 1 197 ? -14.922 -13.498 20.432 1.00 74.69 197 ASN A CA 1
ATOM 1479 C C . ASN A 1 197 ? -13.567 -13.002 19.907 1.00 74.69 197 ASN A C 1
ATOM 1481 O O . ASN A 1 197 ? -13.275 -13.071 18.710 1.00 74.69 197 ASN A O 1
ATOM 1485 N N . TRP A 1 198 ? -12.721 -12.527 20.820 1.00 72.06 198 TRP A N 1
ATOM 1486 C CA . TRP A 1 198 ? -11.399 -11.982 20.508 1.00 72.06 198 TRP A CA 1
ATOM 1487 C C . TRP A 1 198 ? -10.461 -13.005 19.840 1.00 72.06 198 TRP A C 1
ATOM 1489 O O . TRP A 1 198 ? -9.617 -12.612 19.036 1.00 72.06 198 TRP A O 1
ATOM 1499 N N . ILE A 1 199 ? -10.646 -14.309 20.091 1.00 72.50 199 ILE A N 1
ATOM 1500 C CA . ILE A 1 199 ? -9.864 -15.381 19.450 1.00 72.50 199 ILE A CA 1
ATOM 1501 C C . ILE A 1 199 ? -10.179 -15.451 17.953 1.00 72.50 199 ILE A C 1
ATOM 1503 O O . ILE A 1 199 ? -9.273 -15.595 17.135 1.00 72.50 199 ILE A O 1
ATOM 1507 N N . VAL A 1 200 ? -11.451 -15.289 17.575 1.00 72.94 200 VAL A N 1
ATOM 1508 C CA . VAL A 1 200 ? -11.876 -15.269 16.165 1.00 72.94 200 VAL A CA 1
ATOM 1509 C C . VAL A 1 200 ? -11.330 -14.028 15.460 1.00 72.94 200 VAL A C 1
ATOM 1511 O O . VAL A 1 200 ? -10.883 -14.122 14.319 1.00 72.94 200 VAL A O 1
ATOM 1514 N N . LEU A 1 201 ? -11.283 -12.882 16.149 1.00 71.69 201 LEU A N 1
ATOM 1515 C CA . LEU A 1 201 ? -10.625 -11.674 15.638 1.00 71.69 201 LEU A CA 1
ATOM 1516 C C . LEU A 1 201 ? -9.133 -11.905 15.372 1.00 71.69 201 LEU A C 1
ATOM 1518 O O . LEU A 1 201 ? -8.645 -11.612 14.280 1.00 71.69 201 LEU A O 1
ATOM 1522 N N . ALA A 1 202 ? -8.421 -12.448 16.363 1.00 73.25 202 ALA A N 1
ATOM 1523 C CA . ALA A 1 202 ? -6.993 -12.721 16.261 1.00 73.25 202 ALA A CA 1
ATOM 1524 C C . ALA A 1 202 ? -6.700 -13.732 15.143 1.00 73.25 202 ALA A C 1
ATOM 1526 O O . ALA A 1 202 ? -5.784 -13.522 14.350 1.00 73.25 202 ALA A O 1
ATOM 1527 N N . ALA A 1 203 ? -7.521 -14.779 15.017 1.00 72.19 203 ALA A N 1
ATOM 1528 C CA . ALA A 1 203 ? -7.437 -15.746 13.928 1.00 72.19 203 ALA A CA 1
ATOM 1529 C C . ALA A 1 203 ? -7.725 -15.102 12.560 1.00 72.19 203 ALA A C 1
ATOM 1531 O O . ALA A 1 203 ? -7.034 -15.405 11.588 1.00 72.19 203 ALA A O 1
ATOM 1532 N N . GLY A 1 204 ? -8.685 -14.176 12.477 1.00 72.50 204 GLY A N 1
ATOM 1533 C CA . GLY A 1 204 ? -8.980 -13.406 11.266 1.00 72.50 204 GLY A CA 1
ATOM 1534 C C . GLY A 1 204 ? -7.799 -12.542 10.816 1.00 72.50 204 GLY A C 1
ATOM 1535 O O . GLY A 1 204 ? -7.432 -12.562 9.641 1.00 72.50 204 GLY A O 1
ATOM 1536 N N . TRP A 1 205 ? -7.140 -11.844 11.745 1.00 72.69 205 TRP A N 1
ATOM 1537 C CA . TRP A 1 205 ? -5.918 -11.086 11.447 1.00 72.69 205 TRP A CA 1
ATOM 1538 C C . TRP A 1 205 ? -4.721 -11.971 11.119 1.00 72.69 205 TRP A C 1
ATOM 1540 O O . TRP A 1 205 ? -3.991 -11.669 10.178 1.00 72.69 205 TRP A O 1
ATOM 1550 N N . ALA A 1 206 ? -4.526 -13.074 11.843 1.00 75.31 206 ALA A N 1
ATOM 1551 C CA . ALA A 1 206 ? -3.466 -14.032 11.547 1.00 75.31 206 ALA A CA 1
ATOM 1552 C C . ALA A 1 206 ? -3.648 -14.640 10.149 1.00 75.31 206 ALA A C 1
ATOM 1554 O O . ALA A 1 206 ? -2.693 -14.736 9.383 1.00 75.31 206 ALA A O 1
ATOM 1555 N N . THR A 1 207 ? -4.887 -14.969 9.778 1.00 71.25 207 THR A N 1
ATOM 1556 C CA . THR A 1 207 ? -5.224 -15.456 8.435 1.00 71.25 207 THR A CA 1
ATOM 1557 C C . THR A 1 207 ? -4.927 -14.390 7.383 1.00 71.25 207 THR A C 1
ATOM 1559 O O . THR A 1 207 ? -4.252 -14.687 6.401 1.00 71.25 207 THR A O 1
ATOM 1562 N N . ALA A 1 208 ? -5.334 -13.135 7.613 1.00 67.94 208 ALA A N 1
ATOM 1563 C CA . ALA A 1 208 ? -5.008 -12.018 6.724 1.00 67.94 208 ALA A CA 1
ATOM 1564 C C . ALA A 1 208 ? -3.488 -11.854 6.531 1.00 67.94 208 ALA A C 1
ATOM 1566 O O . ALA A 1 208 ? -3.016 -11.654 5.411 1.00 67.94 208 ALA A O 1
ATOM 1567 N N . TYR A 1 209 ? -2.718 -11.989 7.614 1.00 65.56 209 TYR A N 1
ATOM 1568 C CA . TYR A 1 209 ? -1.259 -11.887 7.607 1.00 65.56 209 TYR A CA 1
ATOM 1569 C C . TYR A 1 209 ? -0.584 -13.039 6.847 1.00 65.56 209 TYR A C 1
ATOM 1571 O O . TYR A 1 209 ? 0.373 -12.818 6.106 1.00 65.56 209 TYR A O 1
ATOM 1579 N N . LEU A 1 210 ? -1.094 -14.263 6.997 1.00 65.75 210 LEU A N 1
ATOM 1580 C CA . LEU A 1 210 ? -0.543 -15.464 6.362 1.00 65.75 210 LEU A CA 1
ATOM 1581 C C . LEU A 1 210 ? -0.852 -15.544 4.860 1.00 65.75 210 LEU A C 1
ATOM 1583 O O . LEU A 1 210 ? -0.127 -16.202 4.107 1.00 65.75 210 LEU A O 1
ATOM 1587 N N . THR A 1 211 ? -1.899 -14.866 4.387 1.00 63.84 211 THR A N 1
ATOM 1588 C CA . THR A 1 211 ? -2.249 -14.862 2.964 1.00 63.84 211 THR A CA 1
ATOM 1589 C C . THR A 1 211 ? -1.297 -13.986 2.138 1.00 63.84 211 THR A C 1
ATOM 1591 O O . THR A 1 211 ? -1.427 -12.768 2.074 1.00 63.84 211 THR A O 1
ATOM 1594 N N . ARG A 1 212 ? -0.352 -14.626 1.433 1.00 53.22 212 ARG A N 1
ATOM 1595 C CA . ARG A 1 212 ? 0.730 -14.004 0.630 1.00 53.22 212 ARG A CA 1
ATOM 1596 C C . ARG A 1 212 ? 0.300 -13.216 -0.624 1.00 53.22 212 ARG A C 1
ATOM 1598 O O . ARG A 1 212 ? 1.127 -12.975 -1.497 1.00 53.22 212 ARG A O 1
ATOM 1605 N N . LYS A 1 213 ? -0.969 -12.825 -0.770 1.00 55.84 213 LYS A N 1
ATOM 1606 C CA . LYS A 1 213 ? -1.436 -12.075 -1.956 1.00 55.84 213 LYS A CA 1
ATOM 1607 C C . LYS A 1 213 ? -1.348 -10.546 -1.817 1.00 55.84 213 LYS A C 1
ATOM 1609 O O . LYS A 1 213 ? -1.701 -9.850 -2.762 1.00 55.84 213 LYS A O 1
ATOM 1614 N N . LEU A 1 214 ? -0.867 -10.027 -0.685 1.00 54.88 214 LEU A N 1
ATOM 1615 C CA . LEU A 1 214 ? -0.672 -8.594 -0.430 1.00 54.88 214 LEU A CA 1
ATOM 1616 C C . LEU A 1 214 ? 0.821 -8.259 -0.319 1.00 54.88 214 LEU A C 1
ATOM 1618 O O . LEU A 1 214 ? 1.590 -9.010 0.282 1.00 54.88 214 LEU A O 1
ATOM 1622 N N . SER A 1 215 ? 1.226 -7.123 -0.895 1.00 60.38 215 SER A N 1
ATOM 1623 C CA . SER A 1 215 ? 2.595 -6.608 -0.781 1.00 60.38 215 SER A CA 1
ATOM 1624 C C . SER A 1 215 ? 2.974 -6.415 0.693 1.00 60.38 215 SER A C 1
ATOM 1626 O O . SER A 1 215 ? 2.137 -6.052 1.523 1.00 60.38 215 SER A O 1
ATOM 1628 N N . HIS A 1 216 ? 4.245 -6.640 1.037 1.00 60.28 216 HIS A N 1
ATOM 1629 C CA . HIS A 1 216 ? 4.734 -6.681 2.422 1.00 60.28 216 HIS A CA 1
ATOM 1630 C C . HIS A 1 216 ? 4.410 -5.398 3.213 1.00 60.28 216 HIS A C 1
ATOM 1632 O O . HIS A 1 216 ? 4.184 -5.442 4.422 1.00 60.28 216 HIS A O 1
ATOM 1638 N N . THR A 1 217 ? 4.354 -4.254 2.529 1.00 63.59 217 THR A N 1
ATOM 1639 C CA . THR A 1 217 ? 4.010 -2.950 3.111 1.00 63.59 217 THR A CA 1
ATOM 1640 C C . THR A 1 217 ? 2.504 -2.809 3.364 1.00 63.59 217 THR A C 1
ATOM 1642 O O . THR A 1 217 ? 2.101 -2.212 4.357 1.00 63.59 217 THR A O 1
ATOM 1645 N N . GLU A 1 218 ? 1.656 -3.402 2.522 1.00 65.62 218 GLU A N 1
ATOM 1646 C CA . GLU A 1 218 ? 0.192 -3.307 2.620 1.00 65.62 218 GLU A CA 1
ATOM 1647 C C . GLU A 1 218 ? -0.370 -4.207 3.726 1.00 65.62 218 GLU A C 1
ATOM 1649 O O . GLU A 1 218 ? -1.221 -3.763 4.499 1.00 65.62 218 GLU A O 1
ATOM 1654 N N . SER A 1 219 ? 0.161 -5.428 3.879 1.00 66.81 219 SER A N 1
ATOM 1655 C CA . SER A 1 219 ? -0.192 -6.298 5.014 1.00 66.81 219 SER A CA 1
ATOM 1656 C C . SER A 1 219 ? 0.180 -5.668 6.357 1.00 66.81 219 SER A C 1
ATOM 1658 O O . SER A 1 219 ? -0.583 -5.775 7.314 1.00 66.81 219 SER A O 1
ATOM 1660 N N . LYS A 1 220 ? 1.310 -4.950 6.439 1.00 68.31 220 LYS A N 1
ATOM 1661 C CA . LYS A 1 220 ? 1.704 -4.233 7.665 1.00 68.31 220 LYS A CA 1
ATOM 1662 C C . LYS A 1 220 ? 0.686 -3.158 8.047 1.00 68.31 220 LYS A C 1
ATOM 1664 O O . LYS A 1 220 ? 0.325 -3.052 9.215 1.00 68.31 220 LYS A O 1
ATOM 1669 N N . TRP A 1 221 ? 0.175 -2.395 7.082 1.00 68.56 221 TRP A N 1
ATOM 1670 C CA . TRP A 1 221 ? -0.837 -1.372 7.358 1.00 68.56 221 TRP A CA 1
ATOM 1671 C C . TRP A 1 221 ? -2.194 -1.965 7.760 1.00 68.56 221 TRP A C 1
ATOM 1673 O O . TRP A 1 221 ? -2.803 -1.465 8.705 1.00 68.56 221 TRP A O 1
ATOM 1683 N N . ALA A 1 222 ? -2.636 -3.048 7.112 1.00 67.38 222 ALA A N 1
ATOM 1684 C CA . ALA A 1 222 ? -3.915 -3.700 7.412 1.00 67.38 222 ALA A CA 1
ATOM 1685 C C . ALA A 1 222 ? -3.944 -4.398 8.784 1.00 67.38 222 ALA A C 1
ATOM 1687 O O . ALA A 1 222 ? -4.965 -4.365 9.475 1.00 67.38 222 ALA A O 1
ATOM 1688 N N . VAL A 1 223 ? -2.829 -5.040 9.153 1.00 67.62 223 VAL A N 1
ATOM 1689 C CA . VAL A 1 223 ? -2.729 -5.904 10.341 1.00 67.62 223 VAL A CA 1
ATOM 1690 C C . VAL A 1 223 ? -2.161 -5.165 11.549 1.00 67.62 223 VAL A C 1
ATOM 1692 O O . VAL A 1 223 ? -2.498 -5.504 12.676 1.00 67.62 223 VAL A O 1
ATOM 1695 N N . LEU A 1 224 ? -1.310 -4.158 11.336 1.00 73.75 224 LEU A N 1
ATOM 1696 C CA . LEU A 1 224 ? -0.615 -3.465 12.422 1.00 73.75 224 LEU A CA 1
ATOM 1697 C C . LEU A 1 224 ? -0.936 -1.966 12.471 1.00 73.75 224 LEU A C 1
ATOM 1699 O O . LEU A 1 224 ? -1.160 -1.426 13.549 1.00 73.75 224 LEU A O 1
ATOM 1703 N N . GLY A 1 225 ? -0.997 -1.297 11.317 1.00 75.56 225 GLY A N 1
ATOM 1704 C CA . GLY A 1 225 ? -1.170 0.158 11.243 1.00 75.56 225 GLY A CA 1
ATOM 1705 C C . GLY A 1 225 ? -2.548 0.644 11.702 1.00 75.56 225 GLY A C 1
ATOM 1706 O O . GLY A 1 225 ? -2.660 1.365 12.691 1.00 75.56 225 GLY A O 1
ATOM 1707 N N . LEU A 1 226 ? -3.606 0.235 10.996 1.00 76.00 226 LEU A N 1
ATOM 1708 C CA . LEU A 1 226 ? -4.991 0.597 11.328 1.00 76.00 226 LEU A CA 1
ATOM 1709 C C . LEU A 1 226 ? -5.416 0.179 12.742 1.00 76.00 226 LEU A C 1
ATOM 1711 O O . LEU A 1 226 ? -5.943 1.020 13.471 1.00 76.00 226 LEU A O 1
ATOM 1715 N N . PRO A 1 227 ? -5.182 -1.065 13.182 1.00 77.25 227 PRO A N 1
ATOM 1716 C CA . PRO A 1 227 ? -5.553 -1.428 14.538 1.00 77.25 227 PRO A CA 1
ATOM 1717 C C . PRO A 1 227 ? -4.707 -0.757 15.612 1.00 77.25 227 PRO A C 1
ATOM 1719 O O . PRO A 1 227 ? -5.244 -0.405 16.660 1.00 77.25 227 PRO A O 1
ATOM 1722 N N . GLY A 1 228 ? -3.421 -0.514 15.348 1.00 82.00 228 GLY A N 1
ATOM 1723 C CA . GLY A 1 228 ? -2.580 0.290 16.230 1.00 82.00 228 GLY A CA 1
ATOM 1724 C C . GLY A 1 228 ? -3.137 1.703 16.417 1.00 82.00 228 GLY A C 1
ATOM 1725 O O . GLY A 1 228 ? -3.198 2.192 17.542 1.00 82.00 228 GLY A O 1
ATOM 1726 N N . LEU A 1 229 ? -3.631 2.327 15.343 1.00 84.31 229 LEU A N 1
ATOM 1727 C CA . LEU A 1 229 ? -4.297 3.633 15.404 1.00 84.31 229 LEU A CA 1
ATOM 1728 C C . LEU A 1 229 ? -5.581 3.600 16.236 1.00 84.31 229 LEU A C 1
ATOM 1730 O O . LEU A 1 229 ? -5.818 4.507 17.031 1.00 84.31 229 LEU A O 1
ATOM 1734 N N . VAL A 1 230 ? -6.397 2.557 16.089 1.00 84.25 230 VAL A N 1
ATOM 1735 C CA . VAL A 1 230 ? -7.637 2.422 16.865 1.00 84.25 230 VAL A CA 1
ATOM 1736 C C . VAL A 1 230 ? -7.343 2.182 18.348 1.00 84.25 230 VAL A C 1
ATOM 1738 O O . VAL A 1 230 ? -7.980 2.798 19.201 1.00 84.25 230 VAL A O 1
ATOM 1741 N N . LEU A 1 231 ? -6.338 1.362 18.668 1.00 82.75 231 LEU A N 1
ATOM 1742 C CA . LEU A 1 231 ? -5.869 1.175 20.043 1.00 82.75 231 LEU A CA 1
ATOM 1743 C C . LEU A 1 231 ? -5.349 2.487 20.639 1.00 82.75 231 LEU A C 1
ATOM 1745 O O . LEU A 1 231 ? -5.735 2.842 21.750 1.00 82.75 231 LEU A O 1
ATOM 1749 N N . ALA A 1 232 ? -4.536 3.239 19.892 1.00 84.44 232 ALA A N 1
ATOM 1750 C CA . ALA A 1 232 ? -4.047 4.546 20.323 1.00 84.44 232 ALA A CA 1
ATOM 1751 C C . ALA A 1 232 ? -5.202 5.529 20.575 1.00 84.44 232 ALA A C 1
ATOM 1753 O O . ALA A 1 232 ? -5.208 6.218 21.592 1.00 84.44 232 ALA A O 1
ATOM 1754 N N . GLY A 1 233 ? -6.219 5.540 19.707 1.00 87.69 233 GLY A N 1
ATOM 1755 C CA . GLY A 1 233 ? -7.443 6.317 19.910 1.00 87.69 233 GLY A CA 1
ATOM 1756 C C . GLY A 1 233 ? -8.195 5.916 21.182 1.00 87.69 233 GLY A C 1
ATOM 1757 O O . GLY A 1 233 ? -8.606 6.787 21.945 1.00 87.69 233 GLY A O 1
ATOM 1758 N N . GLY A 1 234 ? -8.310 4.614 21.458 1.00 84.19 234 GLY A N 1
ATOM 1759 C CA . GLY A 1 234 ? -8.906 4.097 22.694 1.00 84.19 234 GLY A CA 1
ATOM 1760 C C . GLY A 1 234 ? -8.138 4.515 23.951 1.00 84.19 234 GLY A C 1
ATOM 1761 O O . GLY A 1 234 ? -8.751 4.921 24.936 1.00 84.19 234 GLY A O 1
ATOM 1762 N N . VAL A 1 235 ? -6.802 4.493 23.905 1.00 86.88 235 VAL A N 1
ATOM 1763 C CA . VAL A 1 235 ? -5.940 4.967 25.002 1.00 86.88 235 VAL A CA 1
ATOM 1764 C C . VAL A 1 235 ? -6.108 6.469 25.225 1.00 86.88 235 VAL A C 1
ATOM 1766 O O . VAL A 1 235 ? -6.292 6.899 26.361 1.00 86.88 235 VAL A O 1
ATOM 1769 N N . VAL A 1 236 ? -6.096 7.272 24.157 1.00 90.19 236 VAL A N 1
ATOM 1770 C CA . VAL A 1 236 ? -6.298 8.728 24.240 1.00 90.19 236 VAL A CA 1
ATOM 1771 C C . VAL A 1 236 ? -7.689 9.063 24.777 1.00 90.19 236 VAL A C 1
ATOM 1773 O O . VAL A 1 236 ? -7.829 9.985 25.579 1.00 90.19 236 VAL A O 1
ATOM 1776 N N . TRP A 1 237 ? -8.713 8.307 24.379 1.00 86.19 237 TRP A N 1
ATOM 1777 C CA . TRP A 1 237 ? -10.073 8.468 24.886 1.00 86.19 237 TRP A CA 1
ATOM 1778 C C . TRP A 1 237 ? -10.173 8.125 26.376 1.00 86.19 237 TRP A C 1
ATOM 1780 O O . TRP A 1 237 ? -10.728 8.908 27.146 1.00 86.19 237 TRP A O 1
ATOM 1790 N N . LEU A 1 238 ? -9.574 7.009 26.805 1.00 84.94 238 LEU A N 1
ATOM 1791 C CA . LEU A 1 238 ? -9.544 6.617 28.215 1.00 84.94 238 LEU A CA 1
ATOM 1792 C C . LEU A 1 238 ? -8.778 7.642 29.060 1.00 84.94 238 LEU A C 1
ATOM 1794 O O . LEU A 1 238 ? -9.245 8.009 30.132 1.00 84.94 238 LEU A O 1
ATOM 1798 N N . TRP A 1 239 ? -7.667 8.167 28.539 1.00 86.75 239 TRP A N 1
ATOM 1799 C CA . TRP A 1 239 ? -6.931 9.269 29.158 1.00 86.75 239 TRP A CA 1
ATOM 1800 C C . TRP A 1 239 ? -7.771 10.557 29.243 1.00 86.75 239 TRP A C 1
ATOM 1802 O O . TRP A 1 239 ? -7.779 11.265 30.243 1.00 86.75 239 TRP A O 1
ATOM 1812 N N . GLY A 1 240 ? -8.556 10.867 28.208 1.00 86.44 240 GLY A N 1
ATOM 1813 C CA . GLY A 1 240 ? -9.530 11.961 28.246 1.00 86.44 240 GLY A CA 1
ATOM 1814 C C . GLY A 1 240 ? -10.567 11.809 29.364 1.00 86.44 240 GLY A C 1
ATOM 1815 O O . GLY A 1 240 ? -10.970 12.814 29.953 1.00 86.44 240 GLY A O 1
ATOM 1816 N N . ARG A 1 241 ? -10.947 10.566 29.671 1.00 85.81 241 ARG A N 1
ATOM 1817 C CA . ARG A 1 241 ? -11.918 10.203 30.706 1.00 85.81 241 ARG A CA 1
ATOM 1818 C C . ARG A 1 241 ? -11.320 10.198 32.119 1.00 85.81 241 ARG A C 1
ATOM 1820 O O . ARG A 1 241 ? -12.016 10.565 33.063 1.00 85.81 241 ARG A O 1
ATOM 1827 N N . THR A 1 242 ? -10.048 9.821 32.281 1.00 82.44 242 THR A N 1
ATOM 1828 C CA . THR A 1 242 ? -9.335 9.904 33.573 1.00 82.44 242 THR A CA 1
ATOM 1829 C C . THR A 1 242 ? -9.085 11.348 33.993 1.00 82.44 242 THR A C 1
ATOM 1831 O O . THR A 1 242 ? -9.240 11.677 35.165 1.00 82.44 242 THR A O 1
ATOM 1834 N N . GLU A 1 243 ? -8.802 12.231 33.035 1.00 85.44 243 GLU A N 1
ATOM 1835 C CA . GLU A 1 243 ? -8.549 13.654 33.285 1.00 85.44 243 GLU A CA 1
ATOM 1836 C C . GLU A 1 243 ? -9.841 14.490 33.341 1.00 85.44 243 GLU A C 1
ATOM 1838 O O . GLU A 1 243 ? -9.782 15.715 33.442 1.00 85.44 243 GLU A O 1
ATOM 1843 N N . GLY A 1 244 ? -11.016 13.853 33.247 1.00 82.38 244 GLY A N 1
ATOM 1844 C CA . GLY A 1 244 ? -12.318 14.523 33.335 1.00 82.38 244 GLY A CA 1
ATOM 1845 C C . GLY A 1 244 ? -12.612 15.483 32.180 1.00 82.38 244 GLY A C 1
ATOM 1846 O O . GLY A 1 244 ? -13.454 16.367 32.308 1.00 82.38 244 GLY A O 1
ATOM 1847 N N . ARG A 1 245 ? -11.915 15.340 31.048 1.00 84.31 245 ARG A N 1
ATOM 1848 C CA . ARG A 1 245 ? -12.086 16.228 29.892 1.00 84.31 245 ARG A CA 1
ATOM 1849 C C . ARG A 1 245 ? -13.278 15.814 29.013 1.00 84.31 245 ARG A C 1
ATOM 1851 O O . ARG A 1 245 ? -13.829 16.667 28.326 1.00 84.31 245 ARG A O 1
ATOM 1858 N N . TRP A 1 246 ? -13.652 14.524 29.006 1.00 80.94 246 TRP A N 1
ATOM 1859 C CA . TRP A 1 246 ? -14.698 13.947 28.139 1.00 80.94 246 TRP A CA 1
ATOM 1860 C C . TRP A 1 246 ? -15.313 12.693 28.796 1.00 80.94 246 TRP A C 1
ATOM 1862 O O . TRP A 1 246 ? -14.572 11.828 29.261 1.00 80.94 246 TRP A O 1
ATOM 1872 N N . GLY A 1 247 ? -16.646 12.549 28.761 1.00 78.12 247 GLY A N 1
ATOM 1873 C CA . GLY A 1 247 ? -17.373 11.378 29.289 1.00 78.12 247 GLY A CA 1
ATOM 1874 C C . GLY A 1 247 ? -17.474 11.319 30.821 1.00 78.12 247 GLY A C 1
ATOM 1875 O O . GLY A 1 247 ? -17.005 12.220 31.513 1.00 78.12 247 GLY A O 1
ATOM 1876 N N . ASP A 1 248 ? -18.094 10.262 31.360 1.00 78.75 248 ASP A N 1
ATOM 1877 C CA . ASP A 1 248 ? -18.239 10.118 32.817 1.00 78.75 248 ASP A CA 1
ATOM 1878 C C . ASP A 1 248 ? -16.888 9.813 33.470 1.00 78.75 248 ASP A C 1
ATOM 1880 O O . ASP A 1 248 ? -16.196 8.878 33.063 1.00 78.75 248 ASP A O 1
ATOM 1884 N N . ALA A 1 249 ? -16.516 10.553 34.512 1.00 79.44 249 ALA A N 1
ATOM 1885 C CA . ALA A 1 249 ? -15.245 10.347 35.200 1.00 79.44 249 ALA A CA 1
ATOM 1886 C C . ALA A 1 249 ? -15.098 8.895 35.690 1.00 79.44 249 ALA A C 1
ATOM 1888 O O . ALA A 1 249 ? -16.032 8.299 36.232 1.00 79.44 249 ALA A O 1
ATOM 1889 N N . VAL A 1 250 ? -13.916 8.309 35.483 1.00 76.25 250 VAL A N 1
ATOM 1890 C CA . VAL A 1 250 ? -13.620 6.959 35.981 1.00 76.25 250 VAL A CA 1
ATOM 1891 C C . VAL A 1 250 ? -13.570 7.009 37.516 1.00 76.25 250 VAL A C 1
ATOM 1893 O O . VAL A 1 250 ? -12.796 7.801 38.056 1.00 76.25 250 VAL A O 1
ATOM 1896 N N . PRO A 1 251 ? -14.355 6.187 38.242 1.00 78.81 251 PRO A N 1
ATOM 1897 C CA . PRO A 1 251 ? -14.297 6.138 39.702 1.00 78.81 251 PRO A CA 1
ATOM 1898 C C . PRO A 1 251 ? -12.884 5.796 40.190 1.00 78.81 251 PRO A C 1
ATOM 1900 O O . PRO A 1 251 ? -12.191 4.984 39.570 1.00 78.81 251 PRO A O 1
ATOM 1903 N N . ALA A 1 252 ? -12.453 6.371 41.315 1.00 70.94 252 ALA A N 1
ATOM 1904 C CA . ALA A 1 252 ? -11.151 6.059 41.905 1.00 70.94 252 ALA A CA 1
ATOM 1905 C C . ALA A 1 252 ? -11.043 4.545 42.192 1.00 70.94 252 ALA A C 1
ATOM 1907 O O . ALA A 1 252 ? -11.855 3.989 42.926 1.00 70.94 252 ALA A O 1
ATOM 1908 N N . GLY A 1 253 ? -10.070 3.869 41.567 1.00 76.75 253 GLY A N 1
ATOM 1909 C CA . GLY A 1 253 ? -9.903 2.407 41.638 1.00 76.75 253 GLY A CA 1
ATOM 1910 C C . GLY A 1 253 ? -10.710 1.590 40.611 1.00 76.75 253 GLY A C 1
ATOM 1911 O O . GLY A 1 253 ? -10.545 0.377 40.539 1.00 76.75 253 GLY A O 1
ATOM 1912 N N . GLY A 1 254 ? -11.532 2.232 39.773 1.00 80.81 254 GLY A N 1
ATOM 1913 C CA . GLY A 1 254 ? -12.391 1.600 38.758 1.00 80.81 254 GLY A CA 1
ATOM 1914 C C . GLY A 1 254 ? -11.771 1.439 37.362 1.00 80.81 254 GLY A C 1
ATOM 1915 O O . GLY A 1 254 ? -12.465 1.028 36.432 1.00 80.81 254 GLY A O 1
ATOM 1916 N N . LEU A 1 255 ? -10.478 1.745 37.195 1.00 77.75 255 LEU A N 1
ATOM 1917 C CA . LEU A 1 255 ? -9.770 1.679 35.905 1.00 77.75 255 LEU A CA 1
ATOM 1918 C C . LEU A 1 255 ? -9.888 0.307 35.227 1.00 77.75 255 LEU A C 1
ATOM 1920 O O . LEU A 1 255 ? -10.087 0.245 34.019 1.00 77.75 255 LEU A O 1
ATOM 1924 N N . GLY A 1 256 ? -9.820 -0.782 35.998 1.00 80.12 256 GLY A N 1
ATOM 1925 C CA . GLY A 1 256 ? -9.965 -2.140 35.468 1.00 80.12 256 GLY A CA 1
ATOM 1926 C C . GLY A 1 256 ? -11.350 -2.405 34.872 1.00 80.12 256 GLY A C 1
ATOM 1927 O O . GLY A 1 256 ? -11.446 -2.964 33.782 1.00 80.12 256 GLY A O 1
ATOM 1928 N N . GLY A 1 257 ? -12.417 -1.950 35.535 1.00 81.38 257 GLY A N 1
ATOM 1929 C CA . GLY A 1 257 ? -13.789 -2.079 35.031 1.00 81.38 257 GLY A CA 1
ATOM 1930 C C . GLY A 1 257 ? -14.007 -1.253 33.765 1.00 81.38 257 GLY A C 1
ATOM 1931 O O . GLY A 1 257 ? -14.443 -1.783 32.749 1.00 81.38 257 GLY A O 1
ATOM 1932 N N . ALA A 1 258 ? -13.568 0.010 33.778 1.00 81.38 258 ALA A N 1
ATOM 1933 C CA . ALA A 1 258 ? -13.648 0.886 32.610 1.00 81.38 258 ALA A CA 1
ATOM 1934 C C . ALA A 1 258 ? -12.859 0.335 31.405 1.00 81.38 258 ALA A C 1
ATOM 1936 O O . ALA A 1 258 ? -13.325 0.408 30.266 1.00 81.38 258 ALA A O 1
ATOM 1937 N N . LEU A 1 259 ? -11.682 -0.253 31.647 1.00 80.06 259 LEU A N 1
ATOM 1938 C CA . LEU A 1 259 ? -10.885 -0.907 30.609 1.00 80.06 259 LEU A CA 1
ATOM 1939 C C . LEU A 1 259 ? -11.609 -2.137 30.044 1.00 80.06 259 LEU A C 1
ATOM 1941 O O . LEU A 1 259 ? -11.661 -2.305 28.827 1.00 80.06 259 LEU A O 1
ATOM 1945 N N . SER A 1 260 ? -12.205 -2.954 30.915 1.00 80.56 260 SER A N 1
ATOM 1946 C CA . SER A 1 260 ? -12.954 -4.161 30.539 1.00 80.56 260 SER A CA 1
ATOM 1947 C C . SER A 1 260 ? -14.180 -3.843 29.684 1.00 80.56 260 SER A C 1
ATOM 1949 O O . SER A 1 260 ? -14.442 -4.546 28.712 1.00 80.56 260 SER A O 1
ATOM 1951 N N . ASP A 1 261 ? -14.886 -2.759 30.001 1.00 84.38 261 ASP A N 1
ATOM 1952 C CA . ASP A 1 261 ? -16.060 -2.314 29.246 1.00 84.38 261 ASP A CA 1
ATOM 1953 C C . ASP A 1 261 ? -15.682 -1.727 27.877 1.00 84.38 261 ASP A C 1
ATOM 1955 O O . ASP A 1 261 ? -16.395 -1.900 26.886 1.00 84.38 261 ASP A O 1
ATOM 1959 N N . THR A 1 262 ? -14.535 -1.047 27.797 1.00 82.56 262 THR A N 1
ATOM 1960 C CA . THR A 1 262 ? -14.106 -0.331 26.583 1.00 82.56 262 THR A CA 1
ATOM 1961 C C . THR A 1 262 ? -13.399 -1.252 25.584 1.00 82.56 262 THR A C 1
ATOM 1963 O O . THR A 1 262 ? -13.566 -1.115 24.368 1.00 82.56 262 THR A O 1
ATOM 1966 N N . TRP A 1 263 ? -12.618 -2.214 26.081 1.00 81.00 263 TRP A N 1
ATOM 1967 C CA . TRP A 1 263 ? -11.748 -3.070 25.271 1.00 81.00 263 TRP A CA 1
ATOM 1968 C C . TRP A 1 263 ? -12.470 -3.824 24.135 1.00 81.00 263 TRP A C 1
ATOM 1970 O O . TRP A 1 263 ? -11.987 -3.778 22.998 1.00 81.00 263 TRP A O 1
ATOM 1980 N N . PRO A 1 264 ? -13.650 -4.446 24.345 1.00 83.69 264 PRO A N 1
ATOM 1981 C CA . PRO A 1 264 ? -14.371 -5.131 23.274 1.00 83.69 264 PRO A CA 1
ATOM 1982 C C . PRO A 1 264 ? -14.813 -4.185 22.155 1.00 83.69 264 PRO A C 1
ATOM 1984 O O . PRO A 1 264 ? -14.786 -4.553 20.982 1.00 83.69 264 PRO A O 1
ATOM 1987 N N . TRP A 1 265 ? -15.205 -2.956 22.497 1.00 81.31 265 TRP A N 1
ATOM 1988 C CA . TRP A 1 265 ? -15.658 -1.966 21.519 1.00 81.31 265 TRP A CA 1
ATOM 1989 C C . TRP A 1 265 ? -14.500 -1.448 20.664 1.00 81.31 265 TRP A C 1
ATOM 1991 O O . TRP A 1 265 ? -14.629 -1.352 19.444 1.00 81.31 265 TRP A O 1
ATOM 2001 N N . VAL A 1 266 ? -13.341 -1.208 21.281 1.00 81.44 266 VAL A N 1
ATOM 2002 C CA . VAL A 1 266 ? -12.107 -0.824 20.576 1.00 81.44 266 VAL A CA 1
ATOM 2003 C C . VAL A 1 266 ? -11.690 -1.914 19.589 1.00 81.44 266 VAL A C 1
ATOM 2005 O O . VAL A 1 266 ? -11.418 -1.621 18.424 1.00 81.44 266 VAL A O 1
ATOM 2008 N N . LEU A 1 267 ? -11.718 -3.182 20.013 1.00 79.00 267 LEU A N 1
ATOM 2009 C CA . LEU A 1 267 ? -11.422 -4.314 19.134 1.00 79.00 267 LEU A CA 1
ATOM 2010 C C . LEU A 1 267 ? -12.415 -4.434 17.972 1.00 79.00 267 LEU A C 1
ATOM 2012 O O . LEU A 1 267 ? -12.008 -4.693 16.840 1.00 79.00 267 LEU A O 1
ATOM 2016 N N . ARG A 1 268 ? -13.710 -4.208 18.217 1.00 78.25 268 ARG A N 1
ATOM 2017 C CA . ARG A 1 268 ? -14.738 -4.218 17.164 1.00 78.25 268 ARG A CA 1
ATOM 2018 C C . ARG A 1 268 ? -14.500 -3.128 16.125 1.00 78.25 268 ARG A C 1
ATOM 2020 O O . ARG A 1 268 ? -14.515 -3.421 14.933 1.00 78.25 268 ARG A O 1
ATOM 2027 N N . VAL A 1 269 ? -14.235 -1.896 16.559 1.00 80.19 269 VAL A N 1
ATOM 2028 C CA . VAL A 1 269 ? -13.933 -0.778 15.650 1.00 80.19 269 VAL A CA 1
ATOM 2029 C C . VAL A 1 269 ? -12.665 -1.061 14.850 1.00 80.19 269 VAL A C 1
ATOM 2031 O O . VAL A 1 269 ? -12.655 -0.851 13.638 1.00 80.19 269 VAL A O 1
ATOM 2034 N N . ALA A 1 270 ? -11.630 -1.611 15.490 1.00 77.44 270 ALA A N 1
ATOM 2035 C CA . ALA A 1 270 ? -10.404 -2.025 14.817 1.00 77.44 270 ALA A CA 1
ATOM 2036 C C . ALA A 1 270 ? -10.676 -3.085 13.738 1.00 77.44 270 ALA A C 1
ATOM 2038 O O . ALA A 1 270 ? -10.221 -2.935 12.606 1.00 77.44 270 ALA A O 1
ATOM 2039 N N . ALA A 1 271 ? -11.465 -4.118 14.046 1.00 77.19 271 ALA A N 1
ATOM 2040 C CA . ALA A 1 271 ? -11.829 -5.149 13.075 1.00 77.19 271 ALA A CA 1
ATOM 2041 C C . ALA A 1 271 ? -12.629 -4.590 11.892 1.00 77.19 271 ALA A C 1
ATOM 2043 O O . ALA A 1 271 ? -12.331 -4.927 10.746 1.00 77.19 271 ALA A O 1
ATOM 2044 N N . VAL A 1 272 ? -13.603 -3.712 12.147 1.00 79.81 272 VAL A N 1
ATOM 2045 C CA . VAL A 1 272 ? -14.403 -3.073 11.090 1.00 79.81 272 VAL A CA 1
ATOM 2046 C C . VAL A 1 272 ? -13.530 -2.180 10.207 1.00 79.81 272 VAL A C 1
ATOM 2048 O O . VAL A 1 272 ? -13.629 -2.249 8.983 1.00 79.81 272 VAL A O 1
ATOM 2051 N N . ALA A 1 273 ? -12.630 -1.394 10.801 1.00 79.69 273 ALA A N 1
ATOM 2052 C CA . ALA A 1 273 ? -11.693 -0.554 10.062 1.00 79.69 273 ALA A CA 1
ATOM 2053 C C . ALA A 1 273 ? -10.742 -1.392 9.187 1.00 79.69 273 ALA A C 1
ATOM 2055 O O . ALA A 1 273 ? -10.563 -1.090 8.005 1.00 79.69 273 ALA A O 1
ATOM 2056 N N . SER A 1 274 ? -10.190 -2.485 9.725 1.00 73.62 274 SER A N 1
ATOM 2057 C CA . SER A 1 274 ? -9.363 -3.425 8.959 1.00 73.62 274 SER A CA 1
ATOM 2058 C C . SER A 1 274 ? -10.151 -4.088 7.823 1.00 73.62 274 SER A C 1
ATOM 2060 O O . SER A 1 274 ? -9.644 -4.182 6.706 1.00 73.62 274 SER A O 1
ATOM 2062 N N . ALA A 1 275 ? -11.402 -4.498 8.056 1.00 78.25 275 ALA A N 1
ATOM 2063 C CA . ALA A 1 275 ? -12.255 -5.083 7.020 1.00 78.25 275 ALA A CA 1
ATOM 2064 C C . ALA A 1 275 ? -12.574 -4.077 5.900 1.00 78.25 275 ALA A C 1
ATOM 2066 O O . ALA A 1 275 ? -12.478 -4.414 4.717 1.00 78.25 275 ALA A O 1
ATOM 2067 N N . ALA A 1 276 ? -12.885 -2.827 6.255 1.00 81.88 276 ALA A N 1
ATOM 2068 C CA . ALA A 1 276 ? -13.117 -1.751 5.296 1.00 81.88 276 ALA A CA 1
ATOM 2069 C C . ALA A 1 276 ? -11.864 -1.458 4.455 1.00 81.88 276 ALA A C 1
ATOM 2071 O O . ALA A 1 276 ? -11.962 -1.305 3.236 1.00 81.88 276 ALA A O 1
ATOM 2072 N N . PHE A 1 277 ? -10.682 -1.452 5.077 1.00 77.31 277 PHE A N 1
ATOM 2073 C CA . PHE A 1 277 ? -9.411 -1.277 4.376 1.00 77.31 277 PHE A CA 1
ATOM 2074 C C . PHE A 1 277 ? -9.137 -2.413 3.382 1.00 77.31 277 PHE A C 1
ATOM 2076 O O . PHE A 1 277 ? -8.803 -2.154 2.225 1.00 77.31 277 PHE A O 1
ATOM 2083 N N . VAL A 1 278 ? -9.336 -3.669 3.797 1.00 78.44 278 VAL A N 1
ATOM 2084 C CA . VAL A 1 278 ? -9.168 -4.842 2.923 1.00 78.44 278 VAL A CA 1
ATOM 2085 C C . VAL A 1 278 ? -10.152 -4.796 1.750 1.00 78.44 278 VAL A C 1
ATOM 2087 O O . VAL A 1 278 ? -9.753 -5.015 0.606 1.00 78.44 278 VAL A O 1
ATOM 2090 N N . MET A 1 279 ? -11.416 -4.443 2.003 1.00 75.81 279 MET A N 1
ATOM 2091 C CA . MET A 1 279 ? -12.446 -4.293 0.969 1.00 75.81 279 MET A CA 1
ATOM 2092 C C . MET A 1 279 ? -12.091 -3.192 -0.035 1.00 75.81 279 MET A C 1
ATOM 2094 O O . MET A 1 279 ? -12.178 -3.392 -1.246 1.00 75.81 279 MET A O 1
ATOM 2098 N N . TRP A 1 280 ? -11.662 -2.029 0.454 1.00 78.94 280 TRP A N 1
ATOM 2099 C CA . TRP A 1 280 ? -11.218 -0.923 -0.389 1.00 78.94 280 TRP A CA 1
ATOM 2100 C C . TRP A 1 280 ? -10.000 -1.314 -1.230 1.00 78.94 280 TRP A C 1
ATOM 2102 O O . TRP A 1 280 ? -9.962 -1.041 -2.432 1.00 78.94 280 TRP A O 1
ATOM 2112 N N . ARG A 1 281 ? -9.033 -2.023 -0.637 1.00 73.81 281 ARG A N 1
ATOM 2113 C CA . ARG A 1 281 ? -7.829 -2.467 -1.344 1.00 73.81 281 ARG A CA 1
ATOM 2114 C C . ARG A 1 281 ? -8.139 -3.501 -2.420 1.00 73.81 281 ARG A C 1
ATOM 2116 O O . ARG A 1 281 ? -7.569 -3.423 -3.509 1.00 73.81 281 ARG A O 1
ATOM 2123 N N . ALA A 1 282 ? -9.062 -4.422 -2.145 1.00 68.44 282 ALA A N 1
ATOM 2124 C CA . ALA A 1 282 ? -9.522 -5.425 -3.103 1.00 68.44 282 ALA A CA 1
ATOM 2125 C C . ALA A 1 282 ? -10.176 -4.800 -4.351 1.00 68.44 282 ALA A C 1
ATOM 2127 O O . ALA A 1 282 ? -10.197 -5.434 -5.406 1.00 68.44 282 ALA A O 1
ATOM 2128 N N . ARG A 1 283 ? -10.661 -3.553 -4.247 1.00 68.56 283 ARG A N 1
ATOM 2129 C CA . ARG A 1 283 ? -11.286 -2.796 -5.342 1.00 68.56 283 ARG A CA 1
ATOM 2130 C C . ARG A 1 283 ? -10.311 -1.942 -6.161 1.00 68.56 283 ARG A C 1
ATOM 2132 O O . ARG A 1 283 ? -10.687 -1.520 -7.249 1.00 68.56 283 ARG A O 1
ATOM 2139 N N . ARG A 1 284 ? -9.083 -1.678 -5.688 1.00 64.12 284 ARG A N 1
ATOM 2140 C CA . ARG A 1 284 ? -8.111 -0.824 -6.404 1.00 64.12 284 ARG A CA 1
ATOM 2141 C C . ARG A 1 284 ? -7.202 -1.625 -7.340 1.00 64.12 284 ARG A C 1
ATOM 2143 O O . ARG A 1 284 ? -6.655 -2.618 -6.863 1.00 64.12 284 ARG A O 1
ATOM 2150 N N . PRO A 1 285 ? -6.988 -1.217 -8.606 1.00 53.75 285 PRO A N 1
ATOM 2151 C CA . PRO A 1 285 ? -6.000 -1.840 -9.495 1.00 53.75 285 PRO A CA 1
ATOM 2152 C C . PRO A 1 285 ? -4.634 -1.910 -8.798 1.00 53.75 285 PRO A C 1
ATOM 2154 O O . PRO A 1 285 ? -4.279 -0.996 -8.051 1.00 53.75 285 PRO A O 1
ATOM 2157 N N . GLY A 1 286 ? -3.946 -3.042 -8.938 1.00 54.44 286 GLY A N 1
ATOM 2158 C CA . GLY A 1 286 ? -2.568 -3.223 -8.475 1.00 54.44 286 GLY A CA 1
ATOM 2159 C C . GLY A 1 286 ? -1.600 -3.000 -9.620 1.00 54.44 286 GLY A C 1
ATOM 2160 O O . GLY A 1 286 ? -2.022 -3.255 -10.768 1.00 54.44 286 GLY A O 1
#

Mean predicted aligned error: 22.44 Å

Solvent-accessible surface area (backbone atoms only — not comparable to full-atom values): 17823 Å² total; per-residue (Å²): 129,49,65,67,28,51,47,54,54,50,55,47,53,50,49,31,52,53,50,34,56,75,68,67,53,52,74,68,58,46,49,50,52,52,52,52,52,50,52,51,52,50,51,53,32,65,74,66,71,34,55,43,50,70,51,40,52,50,56,48,58,75,63,47,54,52,65,56,52,52,54,50,49,75,77,57,75,97,75,77,84,71,86,73,82,82,64,92,88,67,80,82,72,87,69,79,78,64,76,85,73,69,71,68,96,58,85,75,76,95,60,91,72,64,74,92,75,63,76,77,85,71,70,93,80,72,75,59,92,86,75,81,73,80,87,76,60,74,72,74,77,50,78,74,81,74,80,84,77,82,74,84,77,84,86,86,89,82,89,82,79,95,72,80,86,71,83,61,92,67,54,28,91,83,70,50,75,51,62,61,68,60,54,50,40,30,48,42,20,48,52,18,39,73,72,65,42,65,67,47,36,51,51,26,47,50,50,56,67,68,49,81,89,54,58,77,71,56,46,44,39,52,65,47,44,52,37,49,51,36,52,52,50,48,50,53,50,52,50,32,14,68,72,59,74,44,78,77,62,64,54,94,89,36,62,66,59,56,47,62,68,44,49,63,56,42,52,30,53,24,32,48,52,32,27,52,50,53,54,54,54,60,50,49,89,130

Radius of gyration: 33.65 Å; Cα contacts (8 Å, |Δi|>4): 166; chains: 1; bounding box: 77×62×102 Å

Sequence (286 aa):
MGIESDQLVYDYLSRVGDLAQRRALTSGDRMRLVSRLRTEIERRRSSEGADTPNAVQRILADLGSPDEAVSGARLGDSGGRVPEPRREGEPARPVPEPVWLTVDDGPAPAGDVPDWWRVEAVPRGEAVHGFTGGIEIPDILKPPPPPADDVVKAEAVEEVEEEPGRPSLLRRADGAPVPVLLLVVALVLVVGAVIGNWIVLAAGWATAYLTRKLSHTESKWAVLGLPGLVLAGGVVWLWGRTEGRWGDAVPAGGLGGALSDTWPWVLRVAAVASAAFVMWRARRPG

Foldseek 3Di:
DQPLLVVVLVVQLVLLLVLCVVVVPDPVLNVVLSVVSVVQLVVQCVVVVPSDNVSSVVSVVVCPHSNVSSVVSVVDDPDDDDPDPDDPPDDDDDDPDPPVPPPDPDDPPPDDDDPVPDDDPDPPPDDPPPPDDDPPPVVVPDDDDPPDPPPDDDDDDDDDDDDPDDPPLQAAPVRDGQPVQLVVLLVQLLVCLVVLPVVSNVVSLVSLLPPPPDDPVLNCCLNPVLLVVLVVVLVVVVVCQCVVNDDDHQPDVNSVVVCVVSVSVSSSVSSNRSSVSSSVVSRDDD

Secondary structure (DSSP, 8-state):
--HHHHHHHHHHHHHHHHHHHHTT--HHHHHHHHHHHHHHHHHHHHHHT--SHHHHHHHHHHT--HHHHHHHHHHS-S-----PPPPTTPPPP-PPPPGGG---SSPPPSS---GGG------TT---TT-------TTTTSPPPPP---------------------TTB-TTSPBP-HHHHHHHHHHHHHHHHT-HHHHHHHHHHHHH-TTS-HHHHHIIIIIHHHHHHHHHHHHHHHHHTTSSSSPPPTT-HHHHHHHHHHHHHHHHHHHHHHHHHHHHHS--